Protein AF-A0A8S3GXD3-F1 (afdb_monomer)

Structure (mmCIF, N/CA/C/O backbone):
data_AF-A0A8S3GXD3-F1
#
_entry.id   AF-A0A8S3GXD3-F1
#
loop_
_atom_site.group_PDB
_atom_site.id
_atom_site.type_symbol
_atom_site.label_atom_id
_atom_site.label_alt_id
_atom_site.label_comp_id
_atom_site.label_asym_id
_atom_site.label_entity_id
_atom_site.label_seq_id
_atom_site.pdbx_PDB_ins_code
_atom_site.Cartn_x
_atom_site.Cartn_y
_atom_site.Cartn_z
_atom_site.occupancy
_atom_site.B_iso_or_equiv
_atom_site.auth_seq_id
_atom_site.auth_comp_id
_atom_site.auth_asym_id
_atom_site.auth_atom_id
_atom_site.pdbx_PDB_model_num
ATOM 1 N N . MET A 1 1 ? -21.086 -9.737 16.509 1.00 62.59 1 MET A N 1
ATOM 2 C CA . MET A 1 1 ? -20.105 -10.225 17.504 1.00 62.59 1 MET A CA 1
ATOM 3 C C . MET A 1 1 ? -18.767 -9.551 17.242 1.00 62.59 1 MET A C 1
ATOM 5 O O . MET A 1 1 ? -18.318 -9.589 16.101 1.00 62.59 1 MET A O 1
ATOM 9 N N . ALA A 1 2 ? -18.188 -8.891 18.246 1.00 75.75 2 ALA A N 1
ATOM 10 C CA . ALA A 1 2 ? -16.898 -8.204 18.176 1.00 75.75 2 ALA A CA 1
ATOM 11 C C . ALA A 1 2 ? -15.768 -9.240 18.285 1.00 75.75 2 ALA A C 1
ATOM 13 O O . ALA A 1 2 ? -15.222 -9.497 19.351 1.00 75.75 2 ALA A O 1
ATOM 14 N N . PHE A 1 3 ? -15.489 -9.920 17.173 1.00 80.44 3 PHE A N 1
ATOM 15 C CA . PHE A 1 3 ? -14.615 -11.097 17.137 1.00 80.44 3 PHE A CA 1
ATOM 16 C C . PHE A 1 3 ? -13.190 -10.816 17.642 1.00 80.44 3 PHE A C 1
ATOM 18 O O . PHE A 1 3 ? -12.656 -11.606 18.411 1.00 80.44 3 PHE A O 1
ATOM 25 N N . PHE A 1 4 ? -12.604 -9.679 17.252 1.00 85.56 4 PHE A N 1
ATOM 26 C CA . PHE A 1 4 ? -11.252 -9.278 17.665 1.00 85.56 4 PHE A CA 1
ATOM 27 C C . PHE A 1 4 ? -11.218 -8.449 18.959 1.00 85.56 4 PHE A C 1
ATOM 29 O O . PHE A 1 4 ? -10.142 -8.041 19.395 1.00 85.56 4 PHE A O 1
ATOM 36 N N . GLU A 1 5 ? -12.380 -8.193 19.561 1.00 87.44 5 GLU A N 1
ATOM 37 C CA . GLU A 1 5 ? -12.528 -7.437 20.808 1.00 87.44 5 GLU A CA 1
ATOM 38 C C . GLU A 1 5 ? -13.570 -8.134 21.706 1.00 87.44 5 GLU A C 1
ATOM 40 O O . GLU A 1 5 ? -14.668 -7.609 21.944 1.00 87.44 5 GLU A O 1
ATOM 45 N N . PRO A 1 6 ? -13.279 -9.373 22.151 1.00 81.25 6 PRO A N 1
ATOM 46 C CA . PRO A 1 6 ? -14.244 -10.222 22.841 1.00 81.25 6 PRO A CA 1
ATOM 47 C C . PRO A 1 6 ? -14.805 -9.595 24.124 1.00 81.25 6 PRO A C 1
ATOM 49 O O . PRO A 1 6 ? -15.926 -9.919 24.519 1.00 81.25 6 PRO A O 1
ATOM 52 N N . GLU A 1 7 ? -14.081 -8.657 24.738 1.00 81.44 7 GLU A N 1
ATOM 53 C CA . GLU A 1 7 ? -14.522 -7.871 25.889 1.00 81.44 7 GLU A CA 1
ATOM 54 C C . GLU A 1 7 ? -15.788 -7.035 25.626 1.00 81.44 7 GLU A C 1
ATOM 56 O O . GLU A 1 7 ? -16.515 -6.723 26.568 1.00 81.44 7 GLU A O 1
ATOM 61 N N . PHE A 1 8 ? -16.105 -6.712 24.366 1.00 82.25 8 PHE A N 1
ATOM 62 C CA . PHE A 1 8 ? -17.305 -5.947 24.005 1.00 82.25 8 PHE A CA 1
ATOM 63 C C . PHE A 1 8 ? -18.489 -6.810 23.565 1.00 82.25 8 PHE A C 1
ATOM 65 O O . PHE A 1 8 ? -19.568 -6.275 23.293 1.00 82.25 8 PHE A O 1
ATOM 72 N N . ASN A 1 9 ? -18.342 -8.139 23.518 1.00 76.44 9 ASN A N 1
ATOM 73 C CA . ASN A 1 9 ? -19.416 -9.027 23.068 1.00 76.44 9 ASN A CA 1
ATOM 74 C C . ASN A 1 9 ? -20.687 -8.910 23.920 1.00 76.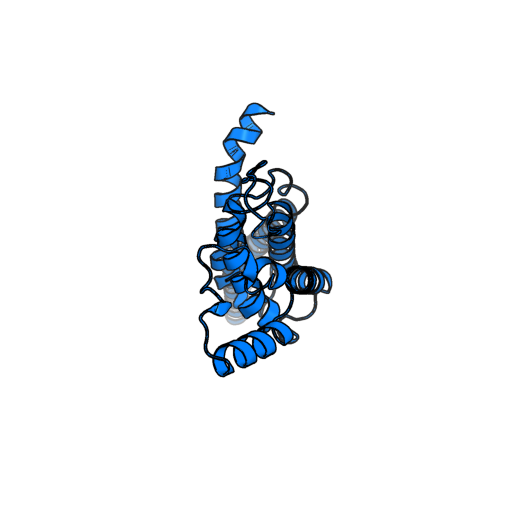44 9 ASN A C 1
ATOM 76 O O . ASN A 1 9 ? -21.779 -8.956 23.361 1.00 76.44 9 ASN A O 1
ATOM 80 N N . GLY A 1 10 ? -20.554 -8.683 25.232 1.00 68.00 10 GLY A N 1
ATOM 81 C CA . GLY A 1 10 ? -21.696 -8.493 26.138 1.00 68.00 10 GLY A CA 1
ATOM 82 C C . GLY A 1 10 ? -22.453 -7.174 25.942 1.00 68.00 10 GLY A C 1
ATOM 83 O O . GLY A 1 10 ? -23.607 -7.064 26.340 1.00 68.00 10 GLY A O 1
ATOM 84 N N . ASN A 1 11 ? -21.834 -6.186 25.292 1.00 71.62 11 ASN A N 1
ATOM 85 C CA . ASN A 1 11 ? -22.436 -4.869 25.067 1.00 71.62 11 ASN A CA 1
ATOM 86 C C . ASN A 1 11 ? -23.148 -4.779 23.709 1.00 71.62 11 ASN A C 1
ATOM 88 O O . ASN A 1 11 ? -23.896 -3.835 23.450 1.00 71.62 11 ASN A O 1
ATOM 92 N N . ASN A 1 12 ? -22.916 -5.744 22.816 1.00 65.94 12 ASN A N 1
ATOM 93 C CA . ASN A 1 12 ? -23.463 -5.719 21.470 1.00 65.94 12 ASN A CA 1
ATOM 94 C C . ASN A 1 12 ? -24.918 -6.211 21.454 1.00 65.94 12 ASN A C 1
ATOM 96 O O . ASN A 1 12 ? -25.170 -7.411 21.445 1.00 65.94 12 ASN A O 1
ATOM 100 N N . LYS A 1 13 ? -25.872 -5.279 21.341 1.00 61.31 13 LYS A N 1
ATOM 101 C CA . LYS A 1 13 ? -27.318 -5.561 21.214 1.00 61.31 13 LYS A CA 1
ATOM 102 C C . LYS A 1 13 ? -27.699 -6.409 19.988 1.00 61.31 13 LYS A C 1
ATOM 104 O O . LYS A 1 13 ? -28.829 -6.876 19.901 1.00 61.31 13 LYS A O 1
ATOM 109 N N . HIS A 1 14 ? -26.808 -6.539 19.005 1.00 57.03 14 HIS A N 1
ATOM 110 C CA . HIS A 1 14 ? -26.985 -7.369 17.805 1.00 57.03 14 HIS A CA 1
ATOM 111 C C . HIS A 1 14 ? -26.105 -8.627 17.836 1.00 57.03 14 HIS A C 1
ATOM 113 O O . HIS A 1 14 ? -26.108 -9.417 16.891 1.00 57.03 14 HIS A O 1
ATOM 119 N N . GLY A 1 15 ? -25.314 -8.812 18.896 1.00 55.66 15 GLY A N 1
ATOM 120 C CA . GLY A 1 15 ? -24.710 -10.098 19.204 1.00 55.66 15 GLY A CA 1
ATOM 121 C C . GLY A 1 15 ? -25.796 -11.052 19.678 1.00 55.66 15 GLY A C 1
ATOM 122 O O . GLY A 1 15 ? -26.711 -10.640 20.387 1.00 55.66 15 GLY A O 1
ATOM 123 N N . SER A 1 16 ? -25.707 -12.318 19.274 1.00 53.97 16 SER A N 1
ATOM 124 C CA . SER A 1 16 ? -26.497 -13.385 19.883 1.00 53.97 16 SER A CA 1
ATOM 125 C C . SER A 1 16 ? -26.348 -13.265 21.397 1.00 53.97 16 SER A C 1
ATOM 127 O O . SER A 1 16 ? -25.215 -13.231 21.881 1.00 53.97 16 SER A O 1
ATOM 129 N N . ASP A 1 17 ? -27.458 -13.152 22.125 1.00 56.66 17 ASP A N 1
ATOM 130 C CA . ASP A 1 17 ? -27.434 -13.121 23.582 1.00 56.66 17 ASP A CA 1
ATOM 131 C C . ASP A 1 17 ? -26.754 -14.407 24.064 1.00 56.66 17 ASP A C 1
ATOM 133 O O . ASP A 1 17 ? -27.304 -15.503 23.953 1.00 56.66 17 ASP A O 1
ATOM 137 N N . VAL A 1 18 ? -25.505 -14.286 24.520 1.00 54.84 18 VAL A N 1
ATOM 138 C CA . VAL A 1 18 ? -24.653 -15.431 24.867 1.00 54.84 18 VAL A CA 1
ATOM 139 C C . VAL A 1 18 ? -25.266 -16.216 26.038 1.00 54.84 18 VAL A C 1
ATOM 141 O O . VAL A 1 18 ? -24.963 -17.394 26.222 1.00 54.84 18 VAL A O 1
ATOM 144 N N . SER A 1 19 ? -26.176 -15.584 26.794 1.00 53.53 19 SER A N 1
ATOM 145 C CA . SER A 1 19 ? -26.959 -16.206 27.865 1.00 53.53 19 SER A CA 1
ATOM 146 C C . SER A 1 19 ? -28.101 -17.107 27.370 1.00 53.53 19 SER A C 1
ATOM 148 O O . SER A 1 19 ? -28.599 -17.925 28.138 1.00 53.53 19 SER A O 1
ATOM 150 N N . GLN A 1 20 ? -28.484 -17.011 26.091 1.00 57.00 20 GLN A N 1
ATOM 151 C CA . GLN A 1 20 ? -29.478 -17.879 25.442 1.00 57.00 20 GLN A CA 1
ATOM 152 C C . GLN A 1 20 ? -28.847 -19.038 24.656 1.00 57.00 20 GLN A C 1
ATOM 154 O O . GLN A 1 20 ? -29.560 -19.852 24.069 1.00 57.00 20 GLN A O 1
ATOM 159 N N . LEU A 1 21 ? -27.514 -19.115 24.613 1.00 63.78 21 LEU A N 1
ATOM 160 C CA . LEU A 1 21 ? -26.796 -20.205 23.960 1.00 63.78 21 LEU A CA 1
ATOM 161 C C . LEU A 1 21 ? -26.798 -21.465 24.835 1.00 63.78 21 LEU A C 1
ATOM 163 O O . LEU A 1 21 ? -26.823 -21.383 26.063 1.00 63.78 21 LEU A O 1
ATOM 167 N N . SER A 1 22 ? -26.746 -22.641 24.200 1.00 72.81 22 SER A N 1
ATOM 168 C CA . SER A 1 22 ? -26.589 -23.899 24.935 1.00 72.81 22 SER A CA 1
ATOM 169 C C . SER A 1 22 ? -25.247 -23.924 25.689 1.00 72.81 22 SER A C 1
ATOM 171 O O . SER A 1 22 ? -24.304 -23.242 25.272 1.00 72.81 22 SER A O 1
ATOM 173 N N . PRO A 1 23 ? -25.116 -24.711 26.771 1.00 70.62 23 PRO A N 1
ATOM 174 C CA . PRO A 1 23 ? -23.855 -24.852 27.503 1.00 70.62 23 PRO A CA 1
ATOM 175 C C . PRO A 1 23 ? -22.673 -25.222 26.595 1.00 70.62 23 PRO A C 1
ATOM 177 O O . PRO A 1 23 ? -21.577 -24.691 26.750 1.00 70.62 23 PRO A O 1
ATOM 180 N N . GLU A 1 24 ? -22.913 -26.063 25.587 1.00 73.12 24 GLU A N 1
ATOM 181 C CA . GLU A 1 24 ? -21.920 -26.471 24.591 1.00 73.12 24 GLU A CA 1
ATOM 182 C C . GLU A 1 24 ? -21.530 -25.311 23.668 1.00 73.12 24 GLU A C 1
ATOM 184 O O . GLU A 1 24 ? -20.354 -25.121 23.368 1.00 73.12 24 GLU A O 1
ATOM 189 N N . ALA A 1 25 ? -22.495 -24.492 23.239 1.00 66.81 25 ALA A N 1
ATOM 190 C CA . ALA A 1 25 ? -22.223 -23.301 22.436 1.00 66.81 25 ALA A CA 1
ATOM 191 C C . ALA A 1 25 ? -21.459 -22.228 23.235 1.00 66.81 25 ALA A C 1
ATOM 193 O O . ALA A 1 25 ? -20.622 -21.520 22.670 1.00 66.81 25 ALA A O 1
ATOM 194 N N . HIS A 1 26 ? -21.692 -22.143 24.547 1.00 66.94 26 HIS A N 1
ATOM 195 C CA . HIS A 1 26 ? -20.951 -21.266 25.453 1.00 66.94 26 HIS A CA 1
ATOM 196 C C . HIS A 1 26 ? -19.489 -21.715 25.610 1.00 66.94 26 HIS A C 1
ATOM 198 O O . HIS A 1 26 ? -18.571 -20.894 25.535 1.00 66.94 26 HIS A O 1
ATOM 204 N N . ASP A 1 27 ? -19.258 -23.021 25.758 1.00 71.12 27 ASP A N 1
ATOM 205 C CA . ASP A 1 27 ? -17.916 -23.601 25.873 1.00 71.12 27 ASP A CA 1
ATOM 206 C C . ASP A 1 27 ? -17.126 -23.455 24.559 1.00 71.12 27 ASP A C 1
ATOM 208 O O . ASP A 1 27 ? -15.970 -23.024 24.547 1.00 71.12 27 ASP A O 1
ATOM 212 N N . VAL A 1 28 ? -17.790 -23.671 23.417 1.00 72.44 28 VAL A N 1
ATOM 213 C CA . VAL A 1 28 ? -17.223 -23.413 22.084 1.00 72.44 28 VAL A CA 1
ATOM 214 C C . VAL A 1 28 ? -16.876 -21.932 21.903 1.00 72.44 28 VAL A C 1
ATOM 216 O O . VAL A 1 28 ? -15.763 -21.626 21.480 1.00 72.44 28 VAL A O 1
ATOM 219 N N . MET A 1 29 ? -17.762 -20.996 22.262 1.00 68.38 29 MET A N 1
ATOM 220 C CA . MET A 1 29 ? -17.465 -19.558 22.177 1.00 68.38 29 MET A CA 1
ATOM 221 C C . MET A 1 29 ? -16.306 -19.135 23.080 1.00 68.38 29 MET A C 1
ATOM 223 O O . MET A 1 29 ? -15.497 -18.291 22.687 1.00 68.38 29 MET A O 1
ATOM 227 N N . THR A 1 30 ? -16.202 -19.723 24.270 1.00 70.12 30 THR A N 1
ATOM 228 C CA . THR A 1 30 ? -15.119 -19.435 25.217 1.00 70.12 30 THR A CA 1
ATOM 229 C C . THR A 1 30 ? -13.781 -19.949 24.684 1.00 70.12 30 THR A C 1
ATOM 231 O O . THR A 1 30 ? -12.789 -19.218 24.695 1.00 70.12 30 THR A O 1
ATOM 234 N N . ASN A 1 31 ? -13.756 -21.163 24.130 1.00 72.31 31 ASN A N 1
ATOM 235 C CA . ASN A 1 31 ? -12.569 -21.740 23.496 1.00 72.31 31 ASN A CA 1
ATOM 236 C C . ASN A 1 31 ? -12.141 -20.959 22.247 1.00 72.31 31 ASN A C 1
ATOM 238 O O . ASN A 1 31 ? -10.961 -20.646 22.077 1.00 72.31 31 ASN A O 1
ATOM 242 N N . ILE A 1 32 ? -13.100 -20.566 21.408 1.00 69.88 32 ILE A N 1
ATOM 243 C CA . ILE A 1 32 ? -12.858 -19.723 20.235 1.00 69.88 32 ILE A CA 1
ATOM 244 C C . ILE A 1 32 ? -12.276 -18.367 20.662 1.00 69.88 32 ILE A C 1
ATOM 246 O O . ILE A 1 32 ? -11.237 -17.962 20.146 1.00 69.88 32 ILE A O 1
ATOM 250 N N . SER A 1 33 ? -12.858 -17.712 21.670 1.00 69.19 33 SER A N 1
ATOM 251 C CA . SER A 1 33 ? -12.382 -16.411 22.169 1.00 69.19 33 SER A CA 1
ATOM 252 C C . SER A 1 33 ? -10.953 -16.457 22.724 1.00 69.19 33 SER A C 1
ATOM 254 O O . SER A 1 33 ? -10.243 -15.461 22.648 1.00 69.19 33 SER A O 1
ATOM 256 N N . ARG A 1 34 ? -10.497 -17.604 23.251 1.00 71.38 34 ARG A N 1
ATOM 257 C CA . ARG A 1 34 ? -9.099 -17.791 23.694 1.00 71.38 34 ARG A CA 1
ATOM 258 C C . ARG A 1 34 ? -8.115 -18.013 22.547 1.00 71.38 34 ARG A C 1
ATOM 260 O O . ARG A 1 34 ? -6.916 -17.855 22.753 1.00 71.38 34 ARG A O 1
ATOM 267 N N . THR A 1 35 ? -8.60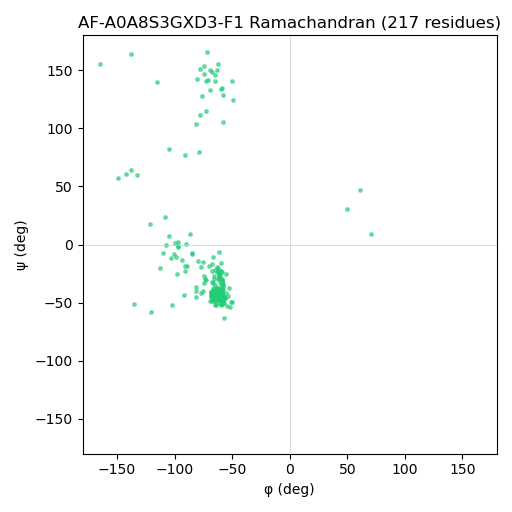7 -18.404 21.376 1.00 77.44 35 THR A N 1
ATOM 268 C CA . THR A 1 35 ? -7.775 -18.760 20.218 1.00 77.44 35 THR A CA 1
ATOM 269 C C . THR A 1 35 ? -7.641 -17.594 19.237 1.00 77.44 35 THR A C 1
ATOM 271 O O . THR A 1 35 ? -6.657 -17.501 18.506 1.00 77.44 35 THR A O 1
ATOM 274 N N . ILE A 1 36 ? -8.617 -16.685 19.229 1.00 81.56 36 ILE A N 1
ATOM 275 C CA . ILE A 1 36 ? -8.635 -15.523 18.344 1.00 81.56 36 ILE A CA 1
ATOM 276 C C . ILE A 1 36 ? -7.659 -14.451 18.846 1.00 81.56 36 ILE A C 1
ATOM 278 O O . ILE A 1 36 ? -7.750 -14.029 20.000 1.00 81.56 36 ILE A O 1
ATOM 282 N N . PRO A 1 37 ? -6.756 -13.955 17.986 1.00 87.25 37 PRO A N 1
ATOM 283 C CA . PRO A 1 37 ? -5.893 -12.834 18.331 1.00 87.25 37 PRO A CA 1
ATOM 284 C C . PRO A 1 37 ? -6.687 -11.542 18.561 1.00 87.25 37 PRO A C 1
ATOM 286 O O . PRO A 1 37 ? -7.667 -11.265 17.873 1.00 87.25 37 PRO A O 1
ATOM 289 N N . GLN A 1 38 ? -6.225 -10.712 19.494 1.00 91.00 38 GLN A N 1
ATOM 290 C CA . GLN A 1 38 ? -6.816 -9.393 19.732 1.00 91.00 38 GLN A CA 1
ATOM 291 C C . GLN A 1 38 ? -6.547 -8.432 18.568 1.00 91.00 38 GLN A C 1
ATOM 293 O O . GLN A 1 38 ? -5.490 -8.499 17.936 1.00 91.00 38 GLN A O 1
ATOM 298 N N . LEU A 1 39 ? -7.465 -7.483 18.350 1.00 93.69 39 LEU A N 1
ATOM 299 C CA . LEU A 1 39 ? -7.365 -6.461 17.302 1.00 93.69 39 LEU A CA 1
ATOM 300 C C . LEU A 1 39 ? -6.007 -5.749 17.315 1.00 93.69 39 LEU A C 1
ATOM 302 O O . LEU A 1 39 ? -5.345 -5.666 16.284 1.00 93.69 39 LEU A O 1
ATOM 306 N N . THR A 1 40 ? -5.575 -5.278 18.488 1.00 92.94 40 THR A N 1
ATOM 307 C CA . THR A 1 40 ? -4.306 -4.557 18.651 1.00 92.94 40 THR A CA 1
ATOM 308 C C . THR A 1 40 ? -3.117 -5.403 18.215 1.00 92.94 40 THR A C 1
ATOM 310 O O . THR A 1 40 ? -2.240 -4.903 17.523 1.00 92.94 40 THR A O 1
ATOM 313 N N . LYS A 1 41 ? -3.108 -6.694 18.569 1.00 94.12 41 LYS A N 1
ATOM 314 C CA . LYS A 1 41 ? -2.031 -7.606 18.180 1.00 94.12 41 LYS A CA 1
ATOM 315 C C . LYS A 1 41 ? -1.965 -7.762 16.661 1.00 94.12 41 LYS A C 1
ATOM 317 O O . LYS A 1 41 ? -0.893 -7.641 16.096 1.00 94.12 41 LYS A O 1
ATOM 322 N N . LEU A 1 42 ? -3.104 -7.966 16.002 1.00 95.88 42 LEU A N 1
ATOM 323 C CA . LEU A 1 42 ? -3.143 -8.140 14.546 1.00 95.88 42 LEU A CA 1
ATOM 324 C C . LEU A 1 42 ? -2.710 -6.882 13.785 1.00 95.88 42 LEU A C 1
ATOM 326 O O . LEU A 1 42 ? -2.097 -6.992 12.728 1.00 95.88 42 LEU A O 1
ATOM 330 N N . ILE A 1 43 ? -3.023 -5.692 14.305 1.00 96.94 43 ILE A N 1
ATOM 331 C CA . ILE A 1 43 ? -2.536 -4.430 13.732 1.00 96.94 43 ILE A CA 1
ATOM 332 C C . ILE A 1 43 ? -1.014 -4.333 13.888 1.00 96.94 43 ILE A C 1
ATOM 334 O O . ILE A 1 43 ? -0.338 -4.035 12.907 1.00 96.94 43 ILE A O 1
ATOM 338 N N . VAL A 1 44 ? -0.482 -4.649 15.073 1.00 96.00 44 VAL A N 1
ATOM 339 C CA . VAL A 1 44 ? 0.968 -4.682 15.321 1.00 96.00 44 VAL A CA 1
ATOM 340 C C . VAL A 1 44 ? 1.662 -5.698 14.411 1.00 96.00 44 VAL A C 1
ATOM 342 O O . VAL A 1 44 ? 2.664 -5.356 13.799 1.00 96.00 44 VAL A O 1
ATOM 345 N N . ASP A 1 45 ? 1.098 -6.894 14.224 1.00 94.69 45 ASP A N 1
ATOM 346 C CA . ASP A 1 45 ? 1.659 -7.911 13.324 1.00 94.69 45 ASP A CA 1
ATOM 347 C C . ASP A 1 45 ? 1.773 -7.378 11.872 1.00 94.69 45 ASP A C 1
ATOM 349 O O . ASP A 1 45 ? 2.758 -7.644 11.181 1.00 94.69 45 ASP A O 1
ATOM 353 N N . ILE A 1 46 ? 0.796 -6.586 11.399 1.00 96.38 46 ILE A N 1
ATOM 354 C CA . ILE A 1 46 ? 0.854 -5.922 10.081 1.00 96.38 46 ILE A CA 1
ATOM 355 C C . ILE A 1 46 ? 1.939 -4.832 10.057 1.00 96.38 46 ILE A C 1
ATOM 357 O O . ILE A 1 46 ? 2.674 -4.721 9.074 1.00 96.38 46 ILE A O 1
ATOM 361 N N . GLU A 1 47 ? 2.027 -4.007 11.103 1.00 96.31 47 GLU A N 1
ATOM 362 C CA . GLU A 1 47 ? 3.025 -2.935 11.223 1.00 96.31 47 GLU A CA 1
ATOM 363 C C . GLU A 1 47 ? 4.455 -3.484 11.254 1.00 96.31 47 GLU A C 1
ATOM 365 O O . GLU A 1 47 ? 5.311 -3.018 10.499 1.00 96.31 47 GLU A O 1
ATOM 370 N N . GLU A 1 48 ? 4.706 -4.502 12.076 1.00 94.94 48 GLU A N 1
ATOM 371 C CA . GLU A 1 48 ? 6.003 -5.166 12.191 1.00 94.94 48 GLU A CA 1
ATOM 372 C C . GLU A 1 48 ? 6.396 -5.834 10.875 1.00 94.94 48 GLU A C 1
ATOM 374 O O . GLU A 1 48 ? 7.533 -5.684 10.430 1.00 94.94 48 GLU A O 1
ATOM 379 N N . HIS A 1 49 ? 5.457 -6.498 10.195 1.00 93.75 49 HIS A N 1
ATOM 380 C CA . HIS A 1 49 ? 5.722 -7.087 8.884 1.00 93.75 49 HIS A CA 1
ATOM 381 C C . HIS A 1 49 ? 6.079 -6.021 7.832 1.00 93.75 49 HIS A C 1
ATOM 383 O O . HIS A 1 49 ? 6.999 -6.212 7.035 1.00 93.75 49 HIS A O 1
ATOM 389 N N . ALA A 1 50 ? 5.406 -4.865 7.857 1.00 94.19 50 ALA A N 1
ATOM 390 C CA . ALA A 1 50 ? 5.721 -3.740 6.978 1.00 94.19 50 ALA A CA 1
ATOM 391 C C . ALA A 1 50 ? 7.096 -3.113 7.269 1.00 94.19 50 ALA A C 1
ATOM 393 O O . ALA A 1 50 ? 7.757 -2.625 6.346 1.00 94.19 50 ALA A O 1
ATOM 394 N N . GLU A 1 51 ? 7.529 -3.116 8.531 1.00 93.69 51 GLU A N 1
ATOM 395 C CA . GLU A 1 51 ? 8.810 -2.551 8.962 1.00 93.69 51 GLU A CA 1
ATOM 396 C C . GLU A 1 51 ? 9.987 -3.500 8.727 1.00 93.69 51 GLU A C 1
ATOM 398 O O . GLU A 1 51 ? 11.046 -3.071 8.271 1.00 93.69 51 GLU A O 1
ATOM 403 N N . ALA A 1 52 ? 9.800 -4.795 8.983 1.00 87.00 52 ALA A N 1
ATOM 404 C CA . ALA A 1 52 ? 10.871 -5.785 8.969 1.00 87.00 52 ALA A CA 1
ATOM 405 C C . ALA A 1 52 ? 11.465 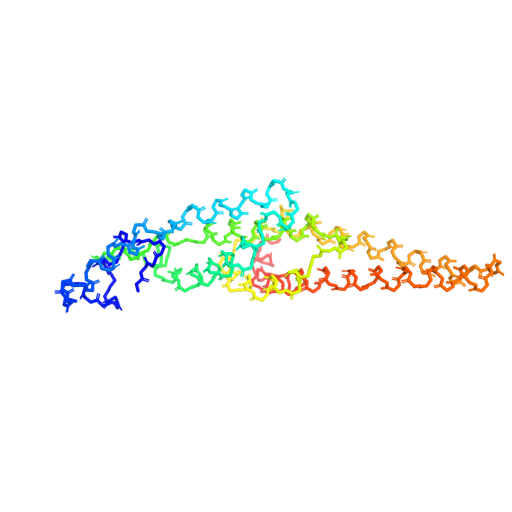-6.031 7.571 1.00 87.00 52 ALA A C 1
ATOM 407 O O . ALA A 1 52 ? 12.557 -6.588 7.469 1.00 87.00 52 ALA A O 1
ATOM 408 N N . ARG A 1 53 ? 10.766 -5.620 6.498 1.00 83.31 53 ARG A N 1
ATOM 409 C CA . ARG A 1 53 ? 11.152 -5.862 5.090 1.00 83.31 53 ARG A CA 1
ATOM 410 C C . ARG A 1 53 ? 11.508 -7.327 4.820 1.00 83.31 53 ARG A C 1
ATOM 412 O O . ARG A 1 53 ? 12.361 -7.619 3.983 1.00 83.31 53 ARG A O 1
ATOM 419 N N . VAL A 1 54 ? 10.869 -8.233 5.557 1.00 79.88 54 VAL A N 1
ATOM 420 C CA . VAL A 1 54 ? 11.038 -9.670 5.365 1.00 79.88 54 VAL A CA 1
ATOM 421 C C . VAL A 1 54 ? 10.445 -10.075 4.016 1.00 79.88 54 VAL A C 1
ATOM 423 O O . VAL A 1 54 ? 9.478 -9.444 3.568 1.00 79.88 54 VAL A O 1
ATOM 426 N N . PRO A 1 55 ? 11.010 -11.097 3.353 1.00 82.06 55 PRO A N 1
ATOM 427 C CA . PRO A 1 55 ? 10.399 -11.690 2.175 1.00 82.06 55 PRO A CA 1
ATOM 428 C C . PRO A 1 55 ? 8.932 -12.041 2.437 1.00 82.06 55 PRO A C 1
ATOM 430 O O . PRO A 1 55 ? 8.564 -12.506 3.518 1.00 82.06 55 PRO A O 1
ATOM 433 N N . TYR A 1 56 ? 8.082 -11.818 1.438 1.00 85.38 56 TYR A N 1
ATOM 434 C CA . TYR A 1 56 ? 6.661 -12.147 1.536 1.00 85.38 56 TYR A CA 1
ATOM 435 C C . TYR A 1 56 ? 6.446 -13.638 1.843 1.00 85.38 56 TYR A C 1
ATOM 437 O O . TYR A 1 56 ? 5.508 -13.986 2.562 1.00 85.38 56 TYR A O 1
ATOM 445 N N . GLU A 1 57 ? 7.323 -14.511 1.336 1.00 87.25 57 GLU A N 1
ATOM 446 C CA . GLU A 1 57 ? 7.246 -15.960 1.526 1.00 87.25 57 GLU A CA 1
ATOM 447 C C . GLU A 1 57 ? 7.337 -16.390 2.996 1.00 87.25 57 GLU A C 1
ATOM 449 O O . GLU A 1 57 ? 6.802 -17.442 3.348 1.00 87.25 57 GLU A O 1
ATOM 454 N N . ASP A 1 58 ? 7.945 -15.571 3.858 1.00 88.19 58 ASP A N 1
ATOM 455 C CA . ASP A 1 58 ? 8.110 -15.889 5.277 1.00 88.19 58 ASP A CA 1
ATOM 456 C C . ASP A 1 58 ? 6.791 -15.768 6.053 1.00 88.19 58 ASP A C 1
ATOM 458 O O . ASP A 1 58 ? 6.571 -16.478 7.037 1.00 88.19 58 ASP A O 1
ATOM 462 N N . ALA A 1 59 ? 5.890 -14.878 5.621 1.00 91.44 59 ALA A N 1
ATOM 463 C CA . ALA A 1 59 ? 4.618 -14.642 6.302 1.00 91.44 59 ALA A CA 1
ATOM 464 C C . ALA A 1 59 ? 3.479 -14.211 5.350 1.00 91.44 59 ALA A C 1
ATOM 466 O O . ALA A 1 59 ? 2.832 -13.183 5.578 1.00 91.44 59 ALA A O 1
ATOM 467 N N . PRO A 1 60 ? 3.141 -15.015 4.321 1.00 93.00 60 PRO A N 1
ATOM 468 C CA . PRO A 1 60 ? 2.137 -14.643 3.320 1.00 93.00 60 PRO A CA 1
ATOM 469 C C . PRO A 1 60 ? 0.744 -14.438 3.933 1.00 93.00 60 PRO A C 1
ATOM 471 O O . PRO A 1 60 ? -0.041 -13.601 3.483 1.00 93.00 60 PRO A O 1
ATOM 474 N N . TYR A 1 61 ? 0.454 -15.149 5.028 1.00 93.88 61 TYR A N 1
ATOM 475 C CA . TYR A 1 61 ? -0.804 -15.044 5.765 1.00 93.88 61 TYR A CA 1
ATOM 476 C C . TYR A 1 61 ? -1.054 -13.641 6.347 1.00 93.88 61 TYR A C 1
ATOM 478 O O . TYR A 1 61 ? -2.214 -13.271 6.538 1.00 93.88 61 TYR A O 1
ATOM 486 N N . VAL A 1 62 ? -0.012 -12.838 6.603 1.00 94.62 62 VAL A N 1
ATOM 487 C CA . VAL A 1 62 ? -0.176 -11.465 7.111 1.00 94.62 62 VAL A CA 1
ATOM 488 C C . VAL A 1 62 ? -0.862 -10.595 6.059 1.00 94.62 62 VAL A C 1
ATOM 490 O O . VAL A 1 62 ? -1.843 -9.913 6.355 1.00 94.62 62 VAL A O 1
ATOM 493 N N . VAL A 1 63 ? -0.405 -10.670 4.809 1.00 94.50 63 VAL A N 1
ATOM 494 C CA . VAL A 1 63 ? -0.941 -9.866 3.701 1.00 94.50 63 VAL A CA 1
ATOM 495 C C . VAL A 1 63 ? -2.216 -10.474 3.118 1.00 94.50 63 VAL A C 1
ATOM 497 O O . VAL A 1 63 ? -3.126 -9.742 2.735 1.00 94.50 63 VAL A O 1
ATOM 500 N N . GLU A 1 64 ? -2.312 -11.802 3.036 1.00 93.94 64 GLU A N 1
ATOM 501 C CA . GLU A 1 64 ? -3.429 -12.463 2.350 1.00 93.94 64 GLU A CA 1
ATOM 502 C C . GLU A 1 64 ? -4.622 -12.797 3.243 1.00 93.94 64 GLU A C 1
ATOM 504 O O . GLU A 1 64 ? -5.729 -12.948 2.723 1.00 93.94 64 GLU A O 1
ATOM 509 N N . VAL A 1 65 ? -4.422 -12.908 4.559 1.00 94.62 65 VAL A N 1
ATOM 510 C CA . VAL A 1 65 ? -5.477 -13.299 5.507 1.0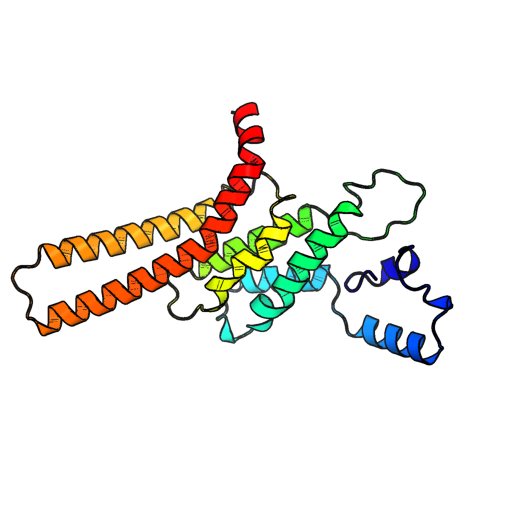0 94.62 65 VAL A CA 1
ATOM 511 C C . VAL A 1 65 ? -5.702 -12.208 6.546 1.00 94.62 65 VAL A C 1
ATOM 513 O O . VAL A 1 65 ? -6.805 -11.670 6.632 1.00 94.62 65 VAL A O 1
ATOM 516 N N . ILE A 1 66 ? -4.668 -11.835 7.305 1.00 95.31 66 ILE A N 1
ATOM 517 C CA . ILE A 1 66 ? -4.813 -10.889 8.420 1.00 95.31 66 ILE A CA 1
ATOM 518 C C . ILE A 1 66 ? -5.224 -9.508 7.905 1.00 95.31 66 ILE A C 1
ATOM 520 O O . ILE A 1 66 ? -6.237 -8.967 8.350 1.00 95.31 66 ILE A O 1
ATOM 524 N N . LEU A 1 67 ? -4.498 -8.954 6.934 1.00 97.00 67 LEU A N 1
ATOM 525 C CA . LEU A 1 67 ? -4.767 -7.620 6.405 1.00 97.00 67 LEU A CA 1
ATOM 526 C C . LEU A 1 67 ? -6.203 -7.465 5.850 1.00 97.00 67 LEU A C 1
ATOM 528 O O . LEU A 1 67 ? -6.891 -6.534 6.276 1.00 97.00 67 LEU A O 1
ATOM 532 N N . PRO A 1 68 ? -6.728 -8.351 4.977 1.00 96.50 68 PRO A N 1
ATOM 533 C CA . PRO A 1 68 ? -8.111 -8.252 4.508 1.00 96.50 68 PRO A CA 1
ATOM 534 C C . PRO A 1 68 ? -9.144 -8.352 5.634 1.00 96.50 68 PRO A C 1
ATOM 536 O O . PRO A 1 68 ? -10.142 -7.619 5.622 1.00 96.50 68 PRO A O 1
ATOM 539 N N . CYS A 1 69 ? -8.902 -9.222 6.623 1.00 95.62 69 CYS A N 1
ATOM 540 C CA . CYS A 1 69 ? -9.753 -9.349 7.803 1.00 95.62 69 CYS A CA 1
ATOM 541 C C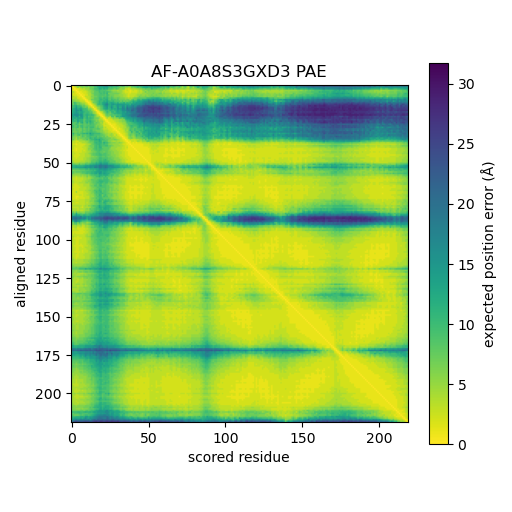 . CYS A 1 69 ? -9.775 -8.053 8.621 1.00 95.62 69 CYS A C 1
ATOM 543 O O . CYS A 1 69 ? -10.855 -7.582 8.981 1.00 95.62 69 CYS A O 1
ATOM 545 N N . ILE A 1 70 ? -8.612 -7.445 8.865 1.00 96.88 70 ILE A N 1
ATOM 546 C CA . ILE A 1 70 ? -8.496 -6.194 9.617 1.00 96.88 70 ILE A CA 1
ATOM 547 C C . ILE A 1 70 ? -9.127 -5.026 8.862 1.00 96.88 70 ILE A C 1
ATOM 549 O O . ILE A 1 70 ? -9.925 -4.302 9.454 1.00 96.88 70 ILE A O 1
ATOM 553 N N . CYS A 1 71 ? -8.874 -4.872 7.561 1.00 96.81 71 CYS A N 1
ATOM 554 C CA . CYS A 1 71 ? -9.519 -3.832 6.755 1.00 96.81 71 CYS A CA 1
ATOM 555 C C . CYS A 1 71 ? -11.053 -3.932 6.823 1.00 96.81 71 CYS A C 1
ATOM 557 O O . CYS A 1 71 ? -11.738 -2.940 7.085 1.00 96.81 71 CYS A O 1
ATOM 559 N N . SER A 1 72 ? -11.593 -5.147 6.678 1.00 95.38 72 SER A N 1
ATOM 560 C CA . SER A 1 72 ? -13.038 -5.395 6.752 1.00 95.38 72 SER A CA 1
ATOM 561 C C . SER A 1 72 ? -13.604 -5.112 8.146 1.00 95.38 72 SER A C 1
ATOM 563 O O . SER A 1 72 ? -14.654 -4.478 8.273 1.00 95.38 72 SER A O 1
ATOM 565 N N . TYR A 1 73 ? -12.904 -5.545 9.199 1.00 95.06 73 TYR A N 1
ATOM 566 C CA . TYR A 1 73 ? -13.321 -5.315 10.580 1.00 95.06 73 TYR A CA 1
ATOM 567 C C . TYR A 1 73 ? -13.323 -3.820 10.912 1.00 95.06 73 TYR A C 1
ATOM 569 O O . TYR A 1 73 ? -14.347 -3.282 11.326 1.00 95.06 73 TYR A O 1
ATOM 577 N N . LEU A 1 74 ? -12.223 -3.109 10.656 1.00 95.44 74 LEU A N 1
ATOM 578 C CA . LEU A 1 74 ? -12.137 -1.676 10.934 1.00 95.44 74 LEU A CA 1
ATOM 579 C C . LEU A 1 74 ? -13.243 -0.900 10.206 1.00 95.44 74 LEU A C 1
ATOM 581 O O . LEU A 1 74 ? -13.925 -0.083 10.825 1.00 95.44 74 LEU A O 1
ATOM 585 N N . SER A 1 75 ? -13.459 -1.180 8.916 1.00 93.38 75 SER A N 1
ATOM 586 C CA . SER A 1 75 ? -14.485 -0.506 8.108 1.00 93.38 75 SER A CA 1
ATOM 587 C C . SER A 1 75 ? -15.902 -0.718 8.660 1.00 93.38 75 SER A C 1
ATOM 589 O O . SER A 1 75 ? -16.679 0.231 8.759 1.00 93.38 75 SER A O 1
ATOM 591 N N . CYS A 1 76 ? -16.220 -1.941 9.097 1.00 91.31 76 CYS A N 1
ATOM 592 C CA . CYS A 1 76 ? -17.529 -2.290 9.652 1.00 91.31 76 CYS A CA 1
ATOM 593 C C . CYS A 1 76 ? -17.792 -1.615 11.010 1.00 91.31 76 CYS A C 1
ATOM 595 O O . CYS A 1 76 ? -18.862 -1.049 11.244 1.00 91.31 76 CYS A O 1
ATOM 597 N N . TRP A 1 77 ? -16.801 -1.638 11.904 1.00 91.19 77 TRP A N 1
ATOM 598 C CA . TRP A 1 77 ? -16.991 -1.271 13.309 1.00 91.19 77 TRP A CA 1
ATOM 599 C C . TRP A 1 77 ? -16.780 0.213 13.611 1.00 91.19 77 TRP A C 1
ATOM 601 O O . TRP A 1 77 ? -17.298 0.708 14.610 1.00 91.19 77 TRP A O 1
ATOM 611 N N . TRP A 1 78 ? -16.098 0.964 12.743 1.00 91.00 78 TRP A N 1
ATOM 612 C CA . TRP A 1 78 ? -15.783 2.375 13.003 1.00 91.00 78 TRP A CA 1
ATOM 613 C C . TRP A 1 78 ? -17.005 3.264 13.240 1.00 91.00 78 TRP A C 1
ATOM 615 O O . TRP A 1 78 ? -16.962 4.160 14.082 1.00 91.00 78 TRP A O 1
ATOM 625 N N . SER A 1 79 ? -18.120 3.000 12.553 1.00 87.88 79 SER A N 1
ATOM 626 C CA . SER A 1 79 ? -19.354 3.777 12.738 1.00 87.88 79 SER A CA 1
ATOM 627 C C . SER A 1 79 ? -19.935 3.677 14.157 1.00 87.88 79 SER A C 1
ATOM 629 O O . SER A 1 79 ? -20.640 4.590 14.588 1.00 87.88 79 SER A O 1
ATOM 631 N N . LEU A 1 80 ? -19.596 2.607 14.883 1.00 87.38 80 LEU A N 1
ATOM 632 C CA . LEU A 1 80 ? -19.971 2.339 16.273 1.00 87.38 80 LEU A CA 1
ATOM 633 C C . LEU A 1 80 ? -18.845 2.682 17.265 1.00 87.38 80 LEU A C 1
ATOM 635 O O . LEU A 1 80 ? -18.985 2.469 18.469 1.00 87.38 80 LEU A O 1
ATOM 639 N N . GLY A 1 81 ? -17.721 3.196 16.761 1.00 86.81 81 GLY A N 1
ATOM 640 C CA . GLY A 1 81 ? -16.564 3.580 17.553 1.00 86.81 81 GLY A CA 1
ATOM 641 C C . GLY A 1 81 ? -16.787 4.846 18.388 1.00 86.81 81 GLY A C 1
ATOM 642 O O . GLY A 1 81 ? -17.713 5.628 18.138 1.00 86.81 81 GLY A O 1
ATOM 643 N N . PRO A 1 82 ? -15.897 5.102 19.362 1.00 86.12 82 PRO A N 1
ATOM 644 C CA . PRO A 1 82 ? -15.995 6.231 20.293 1.00 86.12 82 PRO A CA 1
ATOM 645 C C . PRO A 1 82 ? -15.971 7.610 19.609 1.00 86.12 82 PRO A C 1
ATOM 647 O O . PRO A 1 82 ? -16.442 8.591 20.177 1.00 86.12 82 PRO A O 1
ATOM 650 N N . GLU A 1 83 ? -15.422 7.714 18.395 1.00 85.50 83 GLU A N 1
ATOM 651 C CA . GLU A 1 83 ? -15.335 8.975 17.643 1.00 85.50 83 GLU A CA 1
ATOM 652 C C . GLU A 1 83 ? -16.689 9.410 17.059 1.00 85.50 83 GLU A C 1
ATOM 654 O O . GLU A 1 83 ? -16.976 10.608 16.959 1.00 85.50 83 GLU A O 1
ATOM 659 N N . LYS A 1 84 ? -17.524 8.433 16.686 1.00 76.50 84 LYS A N 1
ATOM 660 C CA . LYS A 1 84 ? -18.860 8.623 16.106 1.00 76.50 84 LYS A CA 1
ATOM 661 C C . LYS A 1 84 ? -19.940 8.637 17.181 1.00 76.50 84 LYS A C 1
ATOM 663 O O . LYS A 1 84 ? -20.822 9.495 17.149 1.00 76.50 84 LYS A O 1
ATOM 668 N N . VAL A 1 85 ? -19.854 7.720 18.141 1.00 74.50 85 VAL A N 1
ATOM 669 C CA . VAL A 1 85 ? -20.814 7.587 19.239 1.00 74.50 85 VAL A CA 1
ATOM 670 C C . VAL A 1 85 ? -20.331 8.432 20.417 1.00 74.50 85 VAL A C 1
ATOM 672 O O . VAL A 1 85 ? -19.749 7.945 21.385 1.00 74.50 85 VAL A O 1
ATOM 675 N N . LYS A 1 86 ? -20.531 9.749 20.316 1.00 59.75 86 LYS A N 1
ATOM 676 C CA . LYS A 1 86 ? -20.220 10.679 21.406 1.00 59.75 86 LYS A CA 1
ATOM 677 C C . LYS A 1 86 ? -21.324 10.598 22.462 1.00 59.75 86 LYS A C 1
ATOM 679 O O . LYS A 1 86 ? -22.429 11.066 22.222 1.00 59.75 86 LYS A O 1
ATOM 684 N N . GLN A 1 87 ? -21.000 10.061 23.637 1.00 57.06 87 GLN A N 1
ATOM 685 C CA . GLN A 1 87 ? -21.792 10.226 24.868 1.00 57.06 87 GLN A CA 1
ATOM 686 C C . GLN A 1 87 ? -23.234 9.692 24.820 1.00 57.06 87 GLN A C 1
ATOM 688 O O . GLN A 1 87 ? -24.168 10.341 25.288 1.00 57.06 87 GLN A O 1
ATOM 693 N N . THR A 1 88 ? -23.436 8.478 24.319 1.00 57.47 88 THR A N 1
ATOM 694 C CA . THR A 1 88 ? -24.650 7.732 24.670 1.00 57.47 88 THR A CA 1
ATOM 695 C C . THR A 1 88 ? -24.461 7.090 26.044 1.00 57.47 88 THR A C 1
ATOM 697 O O . THR A 1 88 ? -23.381 6.591 26.346 1.00 57.47 88 THR A O 1
ATOM 700 N N . THR A 1 89 ? -25.510 7.037 26.868 1.00 62.78 89 THR A N 1
ATOM 701 C CA . THR A 1 89 ? -25.565 6.191 28.082 1.00 62.78 89 THR A CA 1
ATOM 702 C C . THR A 1 89 ? -25.439 4.694 27.771 1.00 62.78 89 THR A C 1
ATOM 704 O O . THR A 1 89 ? -25.367 3.872 28.682 1.00 62.78 89 THR A O 1
ATOM 707 N N . GLU A 1 90 ? -25.431 4.333 26.487 1.00 68.50 90 GLU A N 1
ATOM 708 C CA . GLU A 1 90 ? -25.254 2.971 26.012 1.00 68.50 90 GLU A CA 1
ATOM 709 C C . GLU A 1 90 ? -23.806 2.486 26.178 1.00 68.50 90 GLU A C 1
ATOM 711 O O . GLU A 1 90 ? -22.862 3.246 25.941 1.00 68.50 90 GLU A O 1
ATOM 716 N N . PRO A 1 91 ? -23.617 1.217 26.574 1.00 75.38 91 PRO A N 1
ATOM 717 C CA . PRO A 1 91 ? -22.295 0.658 26.792 1.00 75.38 91 PRO A CA 1
ATOM 718 C C . PRO A 1 91 ? -21.504 0.593 25.482 1.00 75.38 91 PRO A C 1
ATOM 720 O O . PRO A 1 91 ? -22.033 0.265 24.421 1.00 75.38 91 PRO A O 1
ATOM 723 N N . ARG A 1 92 ? -20.204 0.892 25.566 1.00 80.69 92 ARG A N 1
ATOM 724 C CA . ARG A 1 92 ? -19.278 0.864 24.427 1.00 80.69 92 ARG A CA 1
ATOM 725 C C . ARG A 1 92 ? -19.218 -0.535 23.809 1.00 80.69 92 ARG A C 1
ATOM 727 O O . ARG A 1 92 ? -19.048 -1.513 24.533 1.00 80.69 92 ARG A O 1
ATOM 734 N N . VAL A 1 93 ? -19.301 -0.614 22.481 1.00 85.19 93 VAL A N 1
ATOM 735 C CA . VAL A 1 93 ? -19.334 -1.889 21.738 1.00 85.19 93 VAL A CA 1
ATOM 736 C C . VAL A 1 93 ? -18.069 -2.178 20.919 1.00 85.19 93 VAL A C 1
ATOM 738 O O . VAL A 1 93 ? -17.961 -3.262 20.356 1.00 85.19 93 VAL A O 1
ATOM 741 N N . THR A 1 94 ? -17.135 -1.224 20.828 1.00 90.00 94 THR A N 1
ATOM 742 C CA . THR A 1 94 ? -15.838 -1.374 20.141 1.00 90.00 94 THR A CA 1
ATOM 743 C C . THR A 1 94 ? -14.855 -0.255 20.523 1.00 90.00 94 THR A C 1
ATOM 745 O O . THR A 1 94 ? -15.252 0.856 20.906 1.00 90.00 94 THR A O 1
ATOM 748 N N . ASN A 1 95 ? -13.557 -0.530 20.401 1.00 90.94 95 ASN A N 1
ATOM 749 C CA . ASN A 1 95 ? -12.457 0.424 20.485 1.00 90.94 95 ASN A CA 1
ATOM 750 C C . ASN A 1 95 ? -11.951 0.913 19.121 1.00 90.94 95 ASN A C 1
ATOM 752 O O . ASN A 1 95 ? -11.018 1.714 19.100 1.00 90.94 95 ASN A O 1
ATOM 756 N N . VAL A 1 96 ? -12.539 0.494 17.998 1.00 93.56 96 VAL A N 1
ATOM 757 C CA . VAL A 1 96 ? -12.104 0.912 16.656 1.00 93.56 96 VAL A CA 1
ATOM 758 C C . VAL A 1 96 ? -12.166 2.436 16.491 1.00 93.56 96 VAL A C 1
ATOM 760 O O . VAL A 1 96 ? -13.151 3.081 16.839 1.00 93.56 96 VAL A O 1
ATOM 763 N N . THR A 1 97 ? -11.109 3.016 15.924 1.00 93.88 97 THR A N 1
ATOM 764 C CA . THR A 1 97 ? -10.922 4.467 15.736 1.00 93.88 97 THR A CA 1
ATOM 765 C C . THR A 1 97 ? -10.337 4.744 14.358 1.00 93.88 97 THR A C 1
ATOM 767 O O . THR A 1 97 ? -9.775 3.844 13.725 1.00 93.88 97 THR A O 1
ATOM 770 N N . ALA A 1 98 ? -10.404 5.997 13.906 1.00 93.38 98 ALA A N 1
ATOM 771 C CA . ALA A 1 98 ? -9.692 6.439 12.714 1.00 93.38 98 ALA A CA 1
ATOM 772 C C . ALA A 1 98 ? -8.177 6.220 12.855 1.00 93.38 98 ALA A C 1
ATOM 774 O O . ALA A 1 98 ? -7.508 5.914 11.871 1.00 93.38 98 ALA A O 1
ATOM 775 N N . SER A 1 99 ? -7.616 6.310 14.068 1.00 94.81 99 SER A N 1
ATOM 776 C CA . SER A 1 99 ? -6.185 6.049 14.288 1.00 94.81 99 SER A CA 1
ATOM 777 C C . SER A 1 99 ? -5.772 4.634 13.870 1.00 94.81 99 SER A C 1
ATOM 779 O O . SER A 1 99 ? -4.731 4.483 13.238 1.00 94.81 99 SER A O 1
ATOM 781 N N . HIS A 1 100 ? -6.592 3.617 14.154 1.00 96.06 100 HIS A N 1
ATOM 782 C CA . HIS A 1 100 ? -6.321 2.244 13.715 1.00 96.06 100 HIS A CA 1
ATOM 783 C C . HIS A 1 100 ? -6.318 2.127 12.182 1.00 96.06 100 HIS A C 1
ATOM 785 O O . HIS A 1 100 ? -5.437 1.496 11.610 1.00 96.06 100 HIS A O 1
ATOM 791 N N . MET A 1 101 ? -7.264 2.781 11.498 1.00 95.75 101 MET A N 1
ATOM 792 C CA . MET A 1 101 ? -7.302 2.793 10.029 1.00 95.75 101 MET A CA 1
ATOM 793 C C . MET A 1 101 ? -6.084 3.484 9.421 1.00 95.75 101 MET A C 1
ATOM 795 O O . MET A 1 101 ? -5.542 3.008 8.429 1.00 95.75 101 MET A O 1
ATOM 799 N N . ASN A 1 102 ? -5.647 4.594 10.017 1.00 96.06 102 ASN A N 1
ATOM 800 C CA . ASN A 1 102 ? -4.468 5.327 9.563 1.00 96.06 102 ASN A CA 1
ATOM 801 C C . ASN A 1 102 ? -3.185 4.508 9.715 1.00 96.06 102 ASN A C 1
ATOM 803 O O . ASN A 1 102 ? -2.373 4.498 8.795 1.00 96.06 102 ASN A O 1
ATOM 807 N N . SER A 1 103 ? -3.030 3.805 10.839 1.00 96.69 103 SER A N 1
ATOM 808 C CA . SER A 1 103 ? -1.900 2.902 11.077 1.00 96.69 103 SER A CA 1
ATOM 809 C C . SER A 1 103 ? -1.860 1.786 10.023 1.00 96.69 103 SER A C 1
ATOM 811 O O . SER A 1 103 ? -0.870 1.654 9.304 1.00 96.69 103 SER A O 1
ATOM 813 N N . VAL A 1 104 ? -2.976 1.076 9.815 1.00 97.62 104 VAL A N 1
ATOM 814 C CA . VAL A 1 104 ? -3.050 -0.009 8.822 1.00 97.62 104 VAL A CA 1
ATOM 815 C C . VAL A 1 104 ? -2.823 0.509 7.399 1.00 97.62 104 VAL A C 1
ATOM 817 O O . VAL A 1 104 ? -2.060 -0.095 6.648 1.00 97.62 104 VAL A O 1
ATOM 820 N N . LEU A 1 105 ? -3.425 1.641 7.018 1.00 97.75 105 LEU A N 1
ATOM 821 C CA . LEU A 1 105 ? -3.213 2.245 5.698 1.00 97.75 105 LEU A CA 1
ATOM 822 C C . LEU A 1 105 ? -1.748 2.660 5.488 1.00 97.75 105 LEU A C 1
ATOM 824 O O . LEU A 1 105 ? -1.195 2.415 4.417 1.00 97.75 105 LEU A O 1
ATOM 828 N N . GLY A 1 106 ? -1.108 3.245 6.504 1.00 97.38 106 GLY A N 1
ATOM 829 C CA . GLY A 1 106 ? 0.314 3.583 6.470 1.00 97.38 106 GLY A CA 1
ATOM 830 C C . GLY A 1 106 ? 1.195 2.348 6.267 1.00 97.38 106 GLY A C 1
ATOM 831 O O . GLY A 1 106 ? 2.082 2.358 5.412 1.00 97.38 106 GLY A O 1
ATOM 832 N N . SER A 1 107 ? 0.906 1.256 6.977 1.00 97.38 107 SER A N 1
ATOM 833 C CA . SER A 1 107 ? 1.607 -0.024 6.820 1.00 97.38 107 SER A CA 1
ATOM 834 C C . SER A 1 107 ? 1.406 -0.639 5.438 1.00 97.38 107 SER A C 1
ATOM 836 O O . SER A 1 107 ? 2.369 -1.112 4.840 1.00 97.38 107 SER A O 1
ATOM 838 N N . VAL A 1 108 ? 0.198 -0.565 4.870 1.00 97.56 108 VAL A N 1
ATOM 839 C CA . VAL A 1 108 ? -0.059 -1.007 3.488 1.00 97.56 108 VAL A CA 1
ATOM 840 C C . VAL A 1 108 ? 0.759 -0.202 2.483 1.00 97.56 108 VAL A C 1
ATOM 842 O O . VAL A 1 108 ? 1.404 -0.784 1.613 1.00 97.56 108 VAL A O 1
ATOM 845 N N . LEU A 1 109 ? 0.772 1.127 2.600 1.00 97.94 109 LEU A N 1
ATOM 846 C CA . LEU A 1 109 ? 1.562 1.979 1.710 1.00 97.94 109 LEU A CA 1
ATOM 847 C C . LEU A 1 109 ? 3.057 1.694 1.854 1.00 97.94 109 LEU A C 1
ATOM 849 O O . LEU A 1 109 ? 3.759 1.639 0.849 1.00 97.94 109 LEU A O 1
ATOM 853 N N . LYS A 1 110 ? 3.538 1.427 3.072 1.00 96.88 110 LYS A N 1
ATOM 854 C CA . LYS A 1 110 ? 4.918 0.998 3.321 1.00 96.88 110 LYS A CA 1
ATOM 855 C C . LYS A 1 110 ? 5.225 -0.362 2.683 1.00 96.88 110 LYS A C 1
ATOM 857 O O . LYS A 1 110 ? 6.268 -0.495 2.048 1.00 96.88 110 LYS A O 1
ATOM 862 N N . LEU A 1 111 ? 4.322 -1.340 2.779 1.00 96.56 111 LEU A N 1
ATOM 863 C CA . LEU A 1 111 ? 4.458 -2.645 2.118 1.00 96.56 111 LEU A CA 1
ATOM 864 C C . LEU A 1 111 ? 4.538 -2.502 0.597 1.00 96.56 111 LEU A C 1
ATOM 866 O O . LEU A 1 111 ? 5.442 -3.069 -0.017 1.00 96.56 111 LEU A O 1
ATOM 870 N N . ILE A 1 112 ? 3.636 -1.718 -0.001 1.00 97.19 112 ILE A N 1
ATOM 871 C CA . ILE A 1 112 ? 3.664 -1.410 -1.437 1.00 97.19 112 ILE A CA 1
ATOM 872 C C . ILE A 1 112 ? 4.992 -0.745 -1.782 1.00 97.19 112 ILE A C 1
ATOM 874 O O . ILE A 1 112 ? 5.686 -1.221 -2.673 1.00 97.19 112 ILE A O 1
ATOM 878 N N . ASN A 1 113 ? 5.376 0.297 -1.035 1.00 97.06 113 ASN A N 1
ATOM 879 C CA . ASN A 1 113 ? 6.619 1.028 -1.240 1.00 97.06 113 ASN A CA 1
ATOM 880 C C . ASN A 1 113 ? 7.805 0.068 -1.286 1.00 97.06 113 ASN A C 1
ATOM 882 O O . ASN A 1 113 ? 8.548 0.068 -2.256 1.00 97.06 113 ASN A O 1
ATOM 886 N N . ASN A 1 114 ? 7.959 -0.774 -0.262 1.00 95.12 114 ASN A N 1
ATOM 887 C CA . ASN A 1 114 ? 9.081 -1.697 -0.121 1.00 95.12 114 ASN A CA 1
ATOM 888 C C . ASN A 1 114 ? 9.197 -2.676 -1.299 1.00 95.12 114 ASN A C 1
ATOM 890 O O . ASN A 1 114 ? 10.319 -3.033 -1.649 1.00 95.12 114 ASN A O 1
ATOM 894 N N . ASN A 1 115 ? 8.078 -3.026 -1.938 1.00 95.69 115 ASN A N 1
ATOM 895 C CA . ASN A 1 115 ? 8.001 -4.018 -3.011 1.00 95.69 115 ASN A CA 1
ATOM 896 C C . ASN A 1 115 ? 7.836 -3.419 -4.419 1.00 95.69 115 ASN A C 1
ATOM 898 O O . ASN A 1 115 ? 7.677 -4.172 -5.378 1.00 95.69 115 ASN A O 1
ATOM 902 N N . VAL A 1 116 ? 7.919 -2.091 -4.575 1.00 96.69 116 VAL A N 1
ATOM 903 C CA . VAL A 1 116 ? 8.041 -1.483 -5.911 1.00 96.69 116 VAL A CA 1
ATOM 904 C C . VAL A 1 116 ? 9.284 -2.049 -6.593 1.00 96.69 116 VAL A C 1
ATOM 906 O O . VAL A 1 116 ? 10.373 -1.999 -6.014 1.00 96.69 116 VAL A O 1
ATOM 909 N N . ASP A 1 117 ? 9.114 -2.533 -7.821 1.00 96.44 117 ASP A N 1
ATOM 910 C CA . ASP A 1 117 ? 10.106 -3.238 -8.639 1.00 96.44 117 ASP A CA 1
ATOM 911 C C . ASP A 1 117 ? 10.473 -4.661 -8.172 1.00 96.44 117 ASP A C 1
ATOM 913 O O . ASP A 1 117 ? 11.392 -5.281 -8.703 1.00 96.44 117 ASP A O 1
ATOM 917 N N . ALA A 1 118 ? 9.759 -5.228 -7.193 1.00 95.06 118 ALA A N 1
ATOM 918 C CA . ALA A 1 118 ? 9.970 -6.623 -6.807 1.00 95.06 118 ALA A CA 1
ATOM 919 C C . ALA A 1 118 ? 9.490 -7.564 -7.922 1.00 95.06 118 ALA A C 1
ATOM 921 O O . ALA A 1 118 ? 8.372 -7.418 -8.414 1.00 95.06 118 ALA A O 1
ATOM 922 N N . VAL A 1 119 ? 10.286 -8.568 -8.291 1.00 92.75 119 VAL A N 1
ATOM 923 C CA . VAL A 1 119 ? 9.892 -9.543 -9.326 1.00 92.75 119 VAL A CA 1
ATOM 924 C C . VAL A 1 119 ? 8.723 -10.405 -8.832 1.00 92.75 119 VAL A C 1
ATOM 926 O O . VAL A 1 119 ? 7.681 -10.477 -9.482 1.00 92.75 119 VAL A O 1
ATOM 929 N N . GLU A 1 120 ? 8.837 -10.946 -7.617 1.00 88.88 120 GLU A N 1
ATOM 930 C CA . GLU A 1 120 ? 7.871 -11.883 -7.034 1.00 88.88 120 GLU A CA 1
ATOM 931 C C . GLU A 1 120 ? 6.994 -11.222 -5.962 1.00 88.88 120 GLU A C 1
ATOM 933 O O . GLU A 1 120 ? 7.240 -11.316 -4.764 1.00 88.88 120 GLU A O 1
ATOM 938 N N . ALA A 1 121 ? 5.936 -10.533 -6.398 1.00 93.44 121 ALA A N 1
ATOM 939 C CA . ALA A 1 121 ? 4.939 -9.955 -5.489 1.00 93.44 121 ALA A CA 1
ATOM 940 C C . ALA A 1 121 ? 3.502 -10.060 -6.043 1.00 93.44 121 ALA A C 1
ATOM 942 O O . ALA A 1 121 ? 2.828 -9.048 -6.266 1.00 93.44 121 ALA A O 1
ATOM 943 N N . PRO A 1 122 ? 2.979 -11.277 -6.296 1.00 91.56 122 PRO A N 1
ATOM 944 C CA . PRO A 1 122 ? 1.646 -1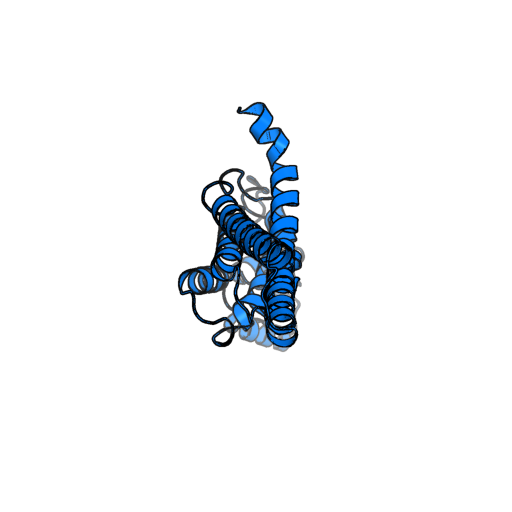1.460 -6.882 1.00 91.56 122 PRO A CA 1
ATOM 945 C C . PRO A 1 122 ? 0.513 -10.883 -6.015 1.00 91.56 122 PRO A C 1
ATOM 947 O O . PRO A 1 122 ? -0.510 -10.447 -6.551 1.00 91.56 122 PRO A O 1
ATOM 950 N N . TRP A 1 123 ? 0.704 -10.815 -4.693 1.00 94.62 123 TRP A N 1
ATOM 951 C CA . TRP A 1 123 ? -0.245 -10.243 -3.733 1.00 94.62 123 TRP A CA 1
ATOM 952 C C . TRP A 1 123 ? -0.533 -8.751 -3.979 1.00 94.62 123 TRP A C 1
ATOM 954 O O . TRP A 1 123 ? -1.641 -8.284 -3.691 1.00 94.62 123 TRP A O 1
ATOM 964 N N . MET A 1 124 ? 0.405 -8.005 -4.583 1.00 96.81 124 MET A N 1
ATOM 965 C CA . MET A 1 124 ? 0.239 -6.575 -4.885 1.00 96.81 124 MET A CA 1
ATOM 966 C C . MET A 1 124 ? -0.947 -6.310 -5.819 1.00 96.81 124 MET A C 1
ATOM 968 O O . MET A 1 124 ? -1.583 -5.264 -5.726 1.00 96.81 124 MET A O 1
ATOM 972 N N . LYS A 1 125 ? -1.334 -7.287 -6.651 1.00 94.69 125 LYS A N 1
ATOM 973 C CA . LYS A 1 125 ? -2.510 -7.178 -7.532 1.00 94.69 125 LYS A CA 1
ATOM 974 C C . LYS A 1 125 ? -3.833 -7.067 -6.766 1.00 94.69 125 LYS A C 1
ATOM 976 O O . LYS A 1 125 ? -4.820 -6.608 -7.330 1.00 94.69 125 LYS A O 1
ATOM 981 N N . ARG A 1 126 ? -3.882 -7.519 -5.505 1.00 95.06 126 ARG A N 1
ATOM 982 C CA . ARG A 1 126 ? -5.117 -7.565 -4.700 1.00 95.06 126 ARG A CA 1
ATOM 983 C C . ARG A 1 126 ? -5.109 -6.608 -3.512 1.00 95.06 126 ARG A C 1
ATOM 985 O O . ARG A 1 126 ? -6.184 -6.287 -3.014 1.00 95.06 126 ARG A O 1
ATOM 992 N N . ILE A 1 127 ? -3.942 -6.143 -3.055 1.00 96.25 127 ILE A N 1
ATOM 993 C CA . ILE A 1 127 ? -3.834 -5.385 -1.796 1.00 96.25 127 ILE A CA 1
ATOM 994 C C . ILE A 1 127 ? -4.708 -4.124 -1.777 1.00 96.25 127 ILE A C 1
ATOM 996 O O . ILE A 1 127 ? -5.324 -3.804 -0.755 1.00 96.25 127 ILE A O 1
ATOM 1000 N N . ALA A 1 128 ? -4.841 -3.448 -2.921 1.00 96.62 128 ALA A N 1
ATOM 1001 C CA . ALA A 1 128 ? -5.671 -2.259 -3.031 1.00 96.62 128 ALA A CA 1
ATOM 1002 C C . ALA A 1 128 ? -7.162 -2.555 -2.785 1.00 96.62 128 ALA A C 1
ATOM 1004 O O . ALA A 1 128 ? -7.839 -1.786 -2.104 1.00 96.62 128 ALA A O 1
ATOM 1005 N N . VAL A 1 129 ? -7.659 -3.698 -3.277 1.00 95.38 129 VAL A N 1
ATOM 1006 C CA . VAL A 1 129 ? -9.072 -4.105 -3.178 1.00 95.38 129 VAL A CA 1
ATOM 1007 C C . VAL A 1 129 ? -9.527 -4.153 -1.722 1.00 95.38 129 VAL A C 1
ATOM 1009 O O . VAL A 1 129 ? -10.583 -3.629 -1.377 1.00 95.38 129 VAL A O 1
ATOM 1012 N N . TYR A 1 130 ? -8.711 -4.738 -0.848 1.00 93.31 130 TYR A N 1
ATOM 1013 C CA . TYR A 1 130 ? -9.049 -4.874 0.568 1.00 93.31 130 TYR A CA 1
ATOM 1014 C C . TYR A 1 130 ? -8.902 -3.548 1.321 1.00 93.31 130 TYR A C 1
ATOM 1016 O O . TYR A 1 130 ? -9.742 -3.187 2.150 1.00 93.31 130 TYR A O 1
ATOM 1024 N N . THR A 1 131 ? -7.855 -2.792 0.993 1.00 96.06 131 THR A N 1
ATOM 1025 C CA . THR A 1 131 ? -7.458 -1.572 1.711 1.00 96.06 131 THR A CA 1
ATOM 1026 C C . THR A 1 131 ? -8.381 -0.388 1.422 1.00 96.06 131 THR A C 1
ATOM 1028 O O . THR A 1 131 ? -8.584 0.477 2.274 1.00 96.06 131 THR A O 1
ATOM 1031 N N . GLN A 1 132 ? -9.032 -0.351 0.258 1.00 94.12 132 GLN A N 1
ATOM 1032 C CA . GLN A 1 132 ? -9.965 0.723 -0.094 1.00 94.12 132 GLN A CA 1
ATOM 1033 C C . GLN A 1 132 ? -11.095 0.937 0.926 1.00 94.12 132 GLN A C 1
ATOM 1035 O O . GLN A 1 132 ? -11.646 2.040 0.991 1.00 94.12 132 GLN A O 1
ATOM 1040 N N . SER A 1 133 ? -11.464 -0.090 1.695 1.00 92.06 133 SER A N 1
ATOM 1041 C CA . SER A 1 133 ? -12.536 -0.039 2.698 1.00 92.06 133 SER A CA 1
ATOM 1042 C C . SER A 1 133 ? -12.225 0.865 3.900 1.00 92.06 133 SER A C 1
ATOM 1044 O O . SER A 1 133 ? -13.157 1.369 4.529 1.00 92.06 133 SER A O 1
ATOM 1046 N N . ILE A 1 134 ? -10.945 1.124 4.190 1.00 94.38 134 ILE A N 1
ATOM 1047 C CA . ILE A 1 134 ? -10.509 1.920 5.350 1.00 94.38 134 ILE A CA 1
ATOM 1048 C C . ILE A 1 134 ? -10.068 3.348 4.997 1.00 94.38 134 ILE A C 1
ATOM 1050 O O . ILE A 1 134 ? -9.963 4.187 5.887 1.00 94.38 134 ILE A O 1
ATOM 1054 N N . ILE A 1 135 ? -9.885 3.668 3.708 1.00 94.00 135 ILE A N 1
ATOM 1055 C CA . ILE A 1 135 ? -9.450 5.008 3.256 1.00 94.00 135 ILE A CA 1
ATOM 1056 C C . ILE A 1 135 ? -10.440 6.109 3.666 1.00 94.00 135 ILE A C 1
ATOM 1058 O O . ILE A 1 135 ? -10.030 7.230 3.937 1.00 94.00 135 ILE A O 1
ATOM 1062 N N . PHE A 1 136 ? -11.741 5.814 3.744 1.00 88.06 136 PHE A N 1
ATOM 1063 C CA . PHE A 1 136 ? -12.764 6.841 3.986 1.00 88.06 136 PHE A CA 1
ATOM 1064 C C . PHE A 1 136 ? -12.575 7.620 5.298 1.00 88.06 136 PHE A C 1
ATOM 1066 O O . PHE A 1 136 ? -12.909 8.800 5.350 1.00 88.06 136 PHE A O 1
ATOM 1073 N N . ASN A 1 137 ? -12.009 6.991 6.334 1.00 88.19 137 ASN A N 1
ATOM 1074 C CA . ASN A 1 13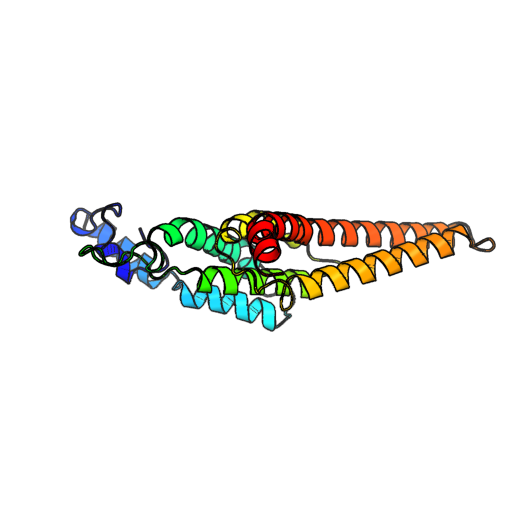7 ? -11.741 7.646 7.620 1.00 88.19 137 ASN A CA 1
ATOM 1075 C C . ASN A 1 137 ? -10.244 7.899 7.844 1.00 88.19 137 ASN A C 1
ATOM 1077 O O . ASN A 1 137 ? -9.789 8.003 8.986 1.00 88.19 137 ASN A O 1
ATOM 1081 N N . SER A 1 138 ? -9.462 7.968 6.765 1.00 91.31 138 SER A N 1
ATOM 1082 C CA . SER A 1 138 ? -8.053 8.324 6.857 1.00 91.31 138 SER A CA 1
ATOM 1083 C C . SER A 1 138 ? -7.878 9.820 7.127 1.00 91.31 138 SER A C 1
ATOM 1085 O O . SER A 1 138 ? -8.710 10.652 6.775 1.00 91.31 138 SER A O 1
ATOM 1087 N N . SER A 1 139 ? -6.760 10.170 7.746 1.00 91.19 139 SER A N 1
ATOM 1088 C CA . SER A 1 139 ? -6.311 11.540 7.960 1.00 91.19 139 SER A CA 1
ATOM 1089 C C . SER A 1 139 ? -5.778 12.134 6.651 1.00 91.19 139 SER A C 1
ATOM 1091 O O . SER A 1 139 ? -5.147 11.395 5.894 1.00 91.19 139 SER A O 1
ATOM 1093 N N . PRO A 1 140 ? -5.944 13.450 6.403 1.00 89.69 140 PRO A N 1
ATOM 1094 C CA . PRO A 1 140 ? -5.329 14.139 5.264 1.00 89.69 140 PRO A CA 1
ATOM 1095 C C . PRO A 1 140 ? -3.792 14.218 5.350 1.00 89.69 140 PRO A C 1
ATOM 1097 O O . PRO A 1 140 ? -3.147 14.558 4.356 1.00 89.69 140 PRO A O 1
ATOM 1100 N N . ASN A 1 141 ? -3.199 13.882 6.501 1.00 90.69 141 ASN A N 1
ATOM 1101 C CA . ASN A 1 141 ? -1.762 14.016 6.767 1.00 90.69 141 ASN A CA 1
ATOM 1102 C C . ASN A 1 141 ? -0.926 12.799 6.326 1.00 90.69 141 ASN A C 1
ATOM 1104 O O . ASN A 1 141 ? 0.254 12.727 6.652 1.00 90.69 141 ASN A O 1
ATOM 1108 N N . LEU A 1 142 ? -1.507 11.835 5.604 1.00 93.12 142 LEU A N 1
ATOM 1109 C CA . LEU A 1 142 ? -0.779 10.660 5.107 1.00 93.12 142 LEU A CA 1
ATOM 1110 C C . LEU A 1 142 ? -0.060 10.896 3.771 1.00 93.12 142 LEU A C 1
ATOM 1112 O O . LEU A 1 142 ? 0.691 10.022 3.338 1.00 93.12 142 LEU A O 1
ATOM 1116 N N . ILE A 1 143 ? -0.268 12.044 3.106 1.00 93.00 143 ILE A N 1
ATOM 1117 C CA . ILE A 1 143 ? 0.360 12.307 1.799 1.00 93.00 143 ILE A CA 1
ATOM 1118 C C . ILE A 1 143 ? 1.877 12.207 1.913 1.00 93.00 143 ILE A C 1
ATOM 1120 O O . ILE A 1 143 ? 2.486 11.346 1.289 1.00 93.00 143 ILE A O 1
ATOM 1124 N N . GLU A 1 144 ? 2.466 13.093 2.709 1.00 92.50 144 GLU A N 1
ATOM 1125 C CA . GLU A 1 144 ? 3.911 13.260 2.809 1.00 92.50 144 GLU A CA 1
ATOM 1126 C C . GLU A 1 144 ? 4.617 12.019 3.383 1.00 92.50 144 GLU A C 1
ATOM 1128 O O . GLU A 1 144 ? 5.538 11.526 2.735 1.00 92.50 144 GLU A O 1
ATOM 1133 N N . PRO A 1 145 ? 4.184 11.428 4.518 1.00 94.75 145 PRO A N 1
ATOM 1134 C CA . PRO A 1 145 ? 4.899 10.292 5.098 1.00 94.75 145 PRO A CA 1
ATOM 1135 C C . PRO A 1 145 ? 4.617 8.945 4.418 1.00 94.75 145 PRO A C 1
ATOM 1137 O O . PRO A 1 145 ? 5.313 7.975 4.717 1.00 94.75 145 PRO A O 1
ATOM 1140 N N . SER A 1 146 ? 3.580 8.817 3.578 1.00 95.38 146 SER A N 1
ATOM 1141 C CA . SER A 1 146 ? 3.140 7.497 3.093 1.00 95.38 146 SER A CA 1
ATOM 1142 C C . SER A 1 146 ? 2.836 7.429 1.598 1.00 95.38 146 SER A C 1
ATOM 1144 O O . SER A 1 146 ? 3.365 6.544 0.931 1.00 95.38 146 SER A O 1
ATOM 1146 N N . PHE A 1 147 ? 2.023 8.331 1.038 1.00 97.25 147 PHE A N 1
ATOM 1147 C CA . PHE A 1 147 ? 1.684 8.270 -0.395 1.00 97.25 147 PHE A CA 1
ATOM 1148 C C . PHE A 1 147 ? 2.810 8.784 -1.299 1.00 97.25 147 PHE A C 1
ATOM 1150 O O . PHE A 1 147 ? 3.079 8.188 -2.342 1.00 97.25 147 PHE A O 1
ATOM 1157 N N . LEU A 1 148 ? 3.462 9.882 -0.913 1.00 97.06 148 LEU A N 1
ATOM 1158 C CA . LEU A 1 148 ? 4.494 10.530 -1.719 1.00 97.06 148 LEU A CA 1
ATOM 1159 C C . LEU A 1 148 ? 5.696 9.603 -1.989 1.00 97.06 148 LEU A C 1
ATOM 1161 O O . LEU A 1 148 ? 6.032 9.452 -3.163 1.00 97.06 148 LEU A O 1
ATOM 1165 N N . PRO A 1 149 ? 6.267 8.886 -0.995 1.00 97.75 149 PRO A N 1
ATOM 1166 C CA . PRO A 1 149 ? 7.388 7.976 -1.242 1.00 97.75 149 PRO A CA 1
ATOM 1167 C C . PRO A 1 149 ? 7.083 6.883 -2.277 1.00 97.75 149 PRO A C 1
ATOM 1169 O O . PRO A 1 149 ? 7.929 6.562 -3.113 1.00 97.75 149 PRO A O 1
ATOM 1172 N N . VAL A 1 150 ? 5.858 6.340 -2.260 1.00 98.38 150 VAL A N 1
ATOM 1173 C CA . VAL A 1 150 ? 5.426 5.311 -3.220 1.00 98.38 150 VAL A CA 1
ATOM 1174 C C . VAL A 1 150 ? 5.341 5.901 -4.626 1.00 98.38 150 VAL A C 1
ATOM 1176 O O . VAL A 1 150 ? 5.884 5.332 -5.574 1.00 98.38 150 VAL A O 1
ATOM 1179 N N . SER A 1 151 ? 4.692 7.064 -4.758 1.00 98.44 151 SER A N 1
ATOM 1180 C CA . SER A 1 151 ? 4.546 7.759 -6.039 1.00 98.44 151 SER A CA 1
ATOM 1181 C C . SER A 1 151 ? 5.904 8.112 -6.649 1.00 98.44 151 SER A C 1
ATOM 1183 O O . SER A 1 151 ? 6.124 7.893 -7.841 1.00 98.44 151 SER A O 1
ATOM 1185 N N . GLU A 1 152 ? 6.843 8.592 -5.832 1.00 98.31 152 GLU A N 1
ATOM 1186 C CA . GLU A 1 152 ? 8.201 8.913 -6.269 1.00 98.31 152 GLU A CA 1
ATOM 1187 C C . GLU A 1 152 ? 8.954 7.675 -6.758 1.00 98.31 152 GLU A C 1
ATOM 1189 O O . GLU A 1 152 ? 9.538 7.718 -7.843 1.00 98.31 152 GLU A O 1
ATOM 1194 N N . ARG A 1 153 ? 8.894 6.549 -6.032 1.00 98.06 153 ARG A N 1
ATOM 1195 C CA . ARG A 1 153 ? 9.525 5.293 -6.475 1.00 98.06 153 ARG A CA 1
ATOM 1196 C C . ARG A 1 153 ? 8.953 4.784 -7.794 1.00 98.06 153 ARG A C 1
ATOM 1198 O O . ARG A 1 153 ? 9.726 4.441 -8.688 1.00 98.06 153 ARG A O 1
ATOM 1205 N N . ILE A 1 154 ? 7.627 4.766 -7.940 1.00 98.62 154 ILE A N 1
ATOM 1206 C CA . ILE A 1 154 ? 6.967 4.344 -9.187 1.00 98.62 154 ILE A CA 1
ATOM 1207 C C . ILE A 1 154 ? 7.375 5.267 -10.342 1.00 98.62 154 ILE A C 1
ATOM 1209 O O . ILE A 1 154 ? 7.711 4.790 -11.426 1.00 98.62 154 ILE A O 1
ATOM 1213 N N . LYS A 1 155 ? 7.415 6.585 -10.110 1.00 98.56 155 LYS A N 1
ATOM 1214 C CA . LYS A 1 155 ? 7.846 7.569 -11.112 1.00 98.56 155 LYS A CA 1
ATOM 1215 C C . LYS A 1 155 ? 9.295 7.353 -11.547 1.00 98.56 155 LYS A C 1
ATOM 1217 O O . LYS A 1 155 ? 9.576 7.429 -12.741 1.00 98.56 155 LYS A O 1
ATOM 1222 N N . ILE A 1 156 ? 10.211 7.110 -10.608 1.00 98.56 156 ILE A N 1
ATOM 1223 C CA . ILE A 1 156 ? 11.618 6.816 -10.921 1.00 98.56 156 ILE A CA 1
ATOM 1224 C C . ILE A 1 156 ? 11.690 5.580 -11.821 1.00 98.56 156 ILE A C 1
ATOM 1226 O O . ILE A 1 156 ? 12.232 5.667 -12.921 1.00 98.56 156 ILE A O 1
ATOM 1230 N N . LYS A 1 157 ? 11.033 4.480 -11.430 1.00 98.12 157 LYS A N 1
ATOM 1231 C CA . LYS A 1 157 ? 11.027 3.243 -12.221 1.00 98.12 157 LYS A CA 1
ATOM 1232 C C . LYS A 1 157 ? 10.442 3.435 -13.623 1.00 98.12 157 LYS A C 1
ATOM 1234 O O . LYS A 1 157 ? 10.984 2.908 -14.594 1.00 98.12 157 LYS A O 1
ATOM 1239 N N . ALA A 1 158 ? 9.358 4.201 -13.742 1.00 98.62 158 ALA A N 1
ATOM 1240 C CA . ALA A 1 158 ? 8.745 4.520 -15.027 1.00 98.62 158 ALA A CA 1
ATOM 1241 C C . ALA A 1 158 ? 9.700 5.291 -15.953 1.00 98.62 158 ALA A C 1
ATOM 1243 O O . ALA A 1 158 ? 9.807 4.964 -17.135 1.00 98.62 158 ALA A O 1
ATOM 1244 N N . ASN A 1 159 ? 10.424 6.280 -15.418 1.00 98.56 159 ASN A N 1
ATOM 1245 C CA . ASN A 1 159 ? 11.410 7.042 -16.187 1.00 98.56 159 ASN A CA 1
ATOM 1246 C C . ASN A 1 159 ? 12.599 6.176 -16.618 1.00 98.56 159 ASN A C 1
ATOM 1248 O O . ASN A 1 159 ? 13.072 6.318 -17.745 1.00 98.56 159 ASN A O 1
ATOM 1252 N N . ASP A 1 160 ? 13.057 5.269 -15.755 1.00 98.31 160 ASP A N 1
ATOM 1253 C CA . ASP A 1 160 ? 14.165 4.365 -16.066 1.00 98.31 160 ASP A CA 1
ATOM 1254 C C . ASP A 1 160 ? 13.808 3.415 -17.214 1.00 98.31 160 ASP A C 1
ATOM 1256 O O . ASP A 1 160 ? 14.585 3.278 -18.161 1.00 98.31 160 ASP A O 1
ATOM 1260 N N . LEU A 1 161 ? 12.618 2.802 -17.174 1.00 98.38 161 LEU A N 1
ATOM 1261 C CA . LEU A 1 161 ? 12.131 1.936 -18.255 1.00 98.38 161 LEU A CA 1
ATOM 1262 C C . LEU A 1 161 ? 11.952 2.715 -19.559 1.00 98.38 161 LEU A C 1
ATOM 1264 O O . LEU A 1 161 ? 12.407 2.269 -20.609 1.00 98.38 161 LEU A O 1
ATOM 1268 N N . TYR A 1 162 ? 11.381 3.917 -19.488 1.00 98.25 162 TYR A N 1
ATOM 1269 C CA . TYR A 1 162 ? 11.243 4.778 -20.658 1.00 98.25 162 TYR A CA 1
ATOM 1270 C C . TYR A 1 162 ? 12.603 5.160 -21.268 1.00 98.25 162 TYR A C 1
ATOM 1272 O O . TYR A 1 162 ? 12.773 5.139 -22.485 1.00 98.25 162 TYR A O 1
ATOM 1280 N N . SER A 1 163 ? 13.607 5.463 -20.443 1.00 98.06 163 SER A N 1
ATOM 1281 C CA . SER A 1 163 ? 14.966 5.763 -20.911 1.00 98.06 163 SER A CA 1
ATOM 1282 C C . SER A 1 163 ? 15.618 4.561 -21.611 1.00 98.06 163 SER A C 1
ATOM 1284 O O . SER A 1 163 ? 16.252 4.713 -22.662 1.00 98.06 163 SER A O 1
ATOM 1286 N N . GLN A 1 164 ? 15.419 3.352 -21.075 1.00 97.12 164 GLN A N 1
ATOM 1287 C CA . GLN A 1 164 ? 15.886 2.106 -21.692 1.00 97.12 164 GLN A CA 1
ATOM 1288 C C . GLN A 1 164 ? 15.195 1.853 -23.037 1.00 97.12 164 GLN A C 1
ATOM 1290 O O . GLN A 1 164 ? 15.871 1.555 -24.022 1.00 97.12 164 GLN A O 1
ATOM 1295 N N . GLU A 1 165 ? 13.879 2.065 -23.110 1.00 97.19 165 GLU A N 1
ATOM 1296 C CA . GLU A 1 165 ? 13.100 1.972 -24.348 1.00 97.19 165 GLU A CA 1
ATOM 1297 C C . GLU A 1 165 ? 13.630 2.932 -25.426 1.00 97.19 165 GLU A C 1
ATOM 1299 O O . GLU A 1 165 ? 13.887 2.525 -26.563 1.00 97.19 165 GLU A O 1
ATOM 1304 N N . GLN A 1 166 ? 13.855 4.205 -25.077 1.00 97.19 166 GLN A N 1
ATOM 1305 C CA . GLN A 1 166 ? 14.404 5.187 -26.019 1.00 97.19 166 GLN A CA 1
ATOM 1306 C C . GLN A 1 166 ? 15.817 4.815 -26.479 1.00 97.19 166 GLN A C 1
ATOM 1308 O O . GLN A 1 166 ? 16.153 4.981 -27.654 1.00 97.19 166 GLN A O 1
ATOM 1313 N N . SER A 1 167 ? 16.645 4.294 -25.574 1.00 95.31 167 SER A N 1
ATOM 1314 C CA . SER A 1 167 ? 18.006 3.859 -25.897 1.00 95.31 167 SER A CA 1
ATOM 1315 C C . SER A 1 167 ? 18.001 2.694 -26.888 1.00 95.31 167 SER A C 1
ATOM 1317 O O . SER A 1 167 ? 18.701 2.747 -27.899 1.00 95.31 167 SER A O 1
ATOM 1319 N N . LEU A 1 168 ? 17.147 1.692 -26.660 1.00 95.12 168 LEU A N 1
ATOM 1320 C CA . LEU A 1 168 ? 16.963 0.551 -27.557 1.00 95.12 168 LEU A CA 1
ATOM 1321 C C . LEU A 1 168 ? 16.438 0.983 -28.935 1.00 95.12 168 LEU A C 1
ATOM 1323 O O . LEU A 1 168 ? 16.919 0.517 -29.969 1.00 95.12 168 LEU A O 1
ATOM 1327 N N . LYS A 1 169 ? 15.480 1.914 -28.970 1.00 93.00 169 LYS A N 1
ATOM 1328 C CA . LYS A 1 169 ? 14.928 2.458 -30.218 1.00 93.00 169 LYS A CA 1
ATOM 1329 C C . LYS A 1 169 ? 15.998 3.130 -31.081 1.00 93.00 169 LYS A C 1
ATOM 1331 O O . LYS A 1 169 ? 15.980 2.979 -32.301 1.00 93.00 169 LYS A O 1
ATOM 1336 N N . ASN A 1 170 ? 16.929 3.843 -30.451 1.00 93.19 170 ASN A N 1
ATOM 1337 C CA . ASN A 1 170 ? 18.009 4.562 -31.128 1.00 93.19 170 ASN A CA 1
ATOM 1338 C C . ASN A 1 170 ? 19.237 3.683 -31.428 1.00 93.19 170 ASN A C 1
ATOM 1340 O O . ASN A 1 170 ? 20.153 4.122 -32.130 1.00 93.19 170 ASN A O 1
ATOM 1344 N N . ALA A 1 171 ? 19.278 2.449 -30.922 1.00 91.38 171 ALA A N 1
ATOM 1345 C CA . ALA A 1 171 ? 20.384 1.536 -31.147 1.00 91.38 171 ALA A CA 1
ATOM 1346 C C . ALA A 1 171 ? 20.371 0.997 -32.591 1.00 91.38 171 ALA A C 1
ATOM 1348 O O . ALA A 1 171 ? 19.463 0.282 -33.021 1.00 91.38 171 ALA A O 1
ATOM 1349 N N . THR A 1 172 ? 21.411 1.351 -33.351 1.00 84.69 172 THR A N 1
ATOM 1350 C CA . THR A 1 172 ? 21.587 0.982 -34.771 1.00 84.69 172 THR A CA 1
ATOM 1351 C C . THR A 1 172 ? 22.552 -0.187 -34.984 1.00 84.69 172 THR A C 1
ATOM 1353 O O . THR A 1 172 ? 22.675 -0.684 -36.100 1.00 84.69 172 THR A O 1
ATOM 1356 N N . ARG A 1 173 ? 23.248 -0.624 -33.927 1.00 84.75 173 ARG A N 1
ATOM 1357 C CA . ARG A 1 173 ? 24.276 -1.676 -33.948 1.00 84.75 173 ARG A CA 1
ATOM 1358 C C . ARG A 1 173 ? 24.056 -2.683 -32.817 1.00 84.75 173 ARG A C 1
ATOM 1360 O O . ARG A 1 173 ? 24.905 -2.810 -31.946 1.00 84.75 173 ARG A O 1
ATOM 1367 N N . LEU A 1 174 ? 22.903 -3.341 -32.821 1.00 88.31 174 LEU A N 1
ATOM 1368 C CA . LEU A 1 174 ? 22.636 -4.498 -31.964 1.00 88.31 174 LEU A CA 1
ATOM 1369 C C . LEU A 1 174 ? 22.432 -5.713 -32.858 1.00 88.31 174 LEU A C 1
ATOM 1371 O O . LEU A 1 174 ? 21.800 -5.599 -33.914 1.00 88.31 174 LEU A O 1
ATOM 1375 N N . GLU A 1 175 ? 22.962 -6.857 -32.441 1.00 91.81 175 GLU A N 1
ATOM 1376 C CA . GLU A 1 175 ? 22.592 -8.124 -33.065 1.00 91.81 175 GLU A CA 1
ATOM 1377 C C . GLU A 1 175 ? 21.099 -8.391 -32.829 1.00 91.81 175 GLU A C 1
ATOM 1379 O O . GLU A 1 175 ? 20.524 -7.959 -31.828 1.00 91.81 175 GLU A O 1
ATOM 1384 N N . SER A 1 176 ? 20.444 -9.090 -33.758 1.00 89.56 176 SER A N 1
ATOM 1385 C CA . SER A 1 176 ? 19.006 -9.378 -33.669 1.00 89.56 176 SER A CA 1
ATOM 1386 C C . SER A 1 176 ? 18.622 -10.076 -32.364 1.00 89.56 176 SER A C 1
ATOM 1388 O O . SER A 1 176 ? 17.639 -9.690 -31.746 1.00 89.56 176 SER A O 1
ATOM 1390 N N . SER A 1 177 ? 19.426 -11.042 -31.912 1.00 92.38 177 SER A N 1
ATOM 1391 C CA . SER A 1 177 ? 19.173 -11.773 -30.665 1.00 92.38 177 SER A CA 1
ATOM 1392 C C . SER A 1 177 ? 19.344 -10.893 -29.429 1.00 92.38 177 SER A C 1
ATOM 1394 O O . SER A 1 177 ? 18.528 -10.940 -28.519 1.00 92.38 177 SER A O 1
ATOM 1396 N N . GLU A 1 178 ? 20.369 -10.037 -29.415 1.00 93.62 178 GLU A N 1
ATOM 1397 C CA . GLU A 1 178 ? 20.605 -9.096 -28.315 1.00 93.62 178 GLU A CA 1
ATOM 1398 C C . GLU A 1 178 ? 19.450 -8.094 -28.191 1.00 93.62 178 GLU A C 1
ATOM 1400 O O . GLU A 1 178 ? 19.002 -7.768 -27.091 1.00 93.62 178 GLU A O 1
ATOM 1405 N N . ARG A 1 179 ? 18.919 -7.638 -29.331 1.00 93.75 179 ARG A N 1
ATOM 1406 C CA . ARG A 1 179 ? 17.741 -6.772 -29.364 1.00 93.75 179 ARG A CA 1
ATOM 1407 C C . ARG A 1 179 ? 16.518 -7.460 -28.754 1.00 93.75 179 ARG A C 1
ATOM 1409 O O . ARG A 1 179 ? 15.858 -6.855 -27.913 1.00 93.75 179 ARG A O 1
ATOM 1416 N N . GLU A 1 180 ? 16.243 -8.701 -29.151 1.00 94.69 180 GLU A N 1
ATOM 1417 C CA . GLU A 1 180 ? 15.119 -9.499 -28.639 1.00 94.69 180 GLU A CA 1
ATOM 1418 C C . GLU A 1 180 ? 15.213 -9.720 -27.119 1.00 94.69 180 GLU A C 1
ATOM 1420 O O . GLU A 1 180 ? 14.214 -9.581 -26.407 1.00 94.69 180 GLU A O 1
ATOM 1425 N N . ASP A 1 181 ? 16.413 -9.984 -26.595 1.00 96.06 181 ASP A N 1
ATOM 1426 C CA . ASP A 1 181 ? 16.640 -10.153 -25.156 1.00 96.06 181 ASP A CA 1
ATOM 1427 C C . ASP A 1 181 ? 16.355 -8.862 -24.370 1.00 96.06 181 ASP A C 1
ATOM 1429 O O . ASP A 1 181 ? 15.705 -8.893 -23.317 1.00 96.06 181 ASP A O 1
ATOM 1433 N N . ILE A 1 182 ? 16.801 -7.706 -24.879 1.00 95.56 182 ILE A N 1
ATOM 1434 C CA . ILE A 1 182 ? 16.527 -6.404 -24.251 1.00 95.56 182 ILE A CA 1
ATOM 1435 C C . ILE A 1 182 ? 15.028 -6.088 -24.307 1.00 95.56 182 ILE A C 1
ATOM 1437 O O . ILE A 1 182 ? 14.466 -5.663 -23.297 1.00 95.56 182 ILE A O 1
ATOM 1441 N N . GLU A 1 183 ? 14.363 -6.328 -25.442 1.00 95.69 183 GLU A N 1
ATOM 1442 C CA . GLU A 1 183 ? 12.910 -6.146 -25.588 1.00 95.69 183 GLU A CA 1
ATOM 1443 C C . GLU A 1 183 ? 12.132 -7.012 -24.589 1.00 95.69 183 GLU A C 1
ATOM 1445 O O . GLU A 1 183 ? 11.239 -6.514 -23.902 1.00 95.69 183 GLU A O 1
ATOM 1450 N N . SER A 1 184 ? 12.520 -8.279 -24.434 1.00 97.19 184 SER A N 1
ATOM 1451 C CA . SER A 1 184 ? 11.923 -9.206 -23.466 1.00 97.19 184 SER A CA 1
ATOM 1452 C C . SER A 1 184 ? 12.072 -8.715 -22.023 1.00 97.19 184 SER A C 1
ATOM 1454 O O . SER A 1 184 ? 11.112 -8.723 -21.247 1.00 97.19 184 SER A O 1
ATOM 1456 N N . ASN A 1 185 ? 13.258 -8.230 -21.651 1.00 96.75 185 ASN A N 1
ATOM 1457 C CA . ASN A 1 185 ? 13.498 -7.677 -20.318 1.00 96.75 185 ASN A CA 1
ATOM 1458 C C . ASN A 1 185 ? 12.713 -6.383 -20.076 1.00 96.75 185 ASN A C 1
ATOM 1460 O O . ASN A 1 185 ? 12.162 -6.192 -18.990 1.00 96.75 185 ASN A O 1
ATOM 1464 N N . LEU A 1 186 ? 12.612 -5.522 -21.089 1.00 97.75 186 LEU A N 1
ATOM 1465 C CA . LEU A 1 186 ? 11.836 -4.290 -21.024 1.00 97.75 186 LEU A CA 1
ATOM 1466 C C . LEU A 1 186 ? 10.342 -4.589 -20.832 1.00 97.75 186 LEU A C 1
ATOM 1468 O O . LEU A 1 186 ? 9.707 -3.982 -19.969 1.00 97.75 186 LEU A O 1
ATOM 1472 N N . MET A 1 187 ? 9.795 -5.568 -21.561 1.00 98.00 187 MET A N 1
ATOM 1473 C CA . MET A 1 187 ? 8.410 -6.021 -21.389 1.00 98.00 187 MET A CA 1
ATOM 1474 C C . MET A 1 187 ? 8.143 -6.506 -19.961 1.00 98.00 187 MET A C 1
ATOM 1476 O O . MET A 1 187 ? 7.203 -6.025 -19.331 1.00 98.00 187 MET A O 1
ATOM 1480 N N . LYS A 1 188 ? 9.005 -7.368 -19.404 1.00 97.94 188 LYS A N 1
ATOM 1481 C CA . LYS A 1 188 ? 8.897 -7.815 -18.000 1.00 97.94 188 LYS A CA 1
ATOM 1482 C C . LYS A 1 188 ? 8.953 -6.641 -17.019 1.00 97.94 188 LYS A C 1
ATOM 1484 O O . LYS A 1 188 ? 8.197 -6.598 -16.051 1.00 97.94 188 LYS A O 1
ATOM 1489 N N . GLY A 1 189 ? 9.821 -5.663 -17.280 1.00 98.25 189 GLY A N 1
ATOM 1490 C CA . GLY A 1 189 ? 9.908 -4.437 -16.491 1.00 98.25 189 GLY A CA 1
ATOM 1491 C C . GLY A 1 189 ? 8.605 -3.633 -16.507 1.00 98.25 189 GLY A C 1
ATOM 1492 O O . GLY A 1 189 ? 8.131 -3.211 -15.452 1.00 98.25 189 GLY A O 1
ATOM 1493 N N . TYR A 1 190 ? 7.988 -3.463 -17.679 1.00 98.50 190 TYR A N 1
ATOM 1494 C CA . TYR A 1 190 ? 6.687 -2.802 -17.798 1.00 98.50 190 TYR A CA 1
ATOM 1495 C C . TYR A 1 190 ? 5.560 -3.586 -17.121 1.00 98.50 190 TYR A C 1
ATOM 1497 O O . TYR A 1 190 ? 4.700 -2.969 -16.499 1.00 98.50 190 TYR A O 1
ATOM 1505 N N . GLU A 1 191 ? 5.561 -4.918 -17.177 1.00 98.00 191 GLU A N 1
ATOM 1506 C CA . GLU A 1 191 ? 4.579 -5.743 -16.458 1.00 98.00 191 GLU A CA 1
ATOM 1507 C C . GLU A 1 191 ? 4.640 -5.517 -14.939 1.00 98.00 191 GLU A C 1
ATOM 1509 O O . GLU A 1 191 ? 3.599 -5.355 -14.291 1.00 98.00 191 GLU A O 1
ATOM 1514 N N . ILE A 1 192 ? 5.851 -5.447 -14.375 1.00 98.31 192 ILE A N 1
ATOM 1515 C CA . ILE A 1 192 ? 6.072 -5.128 -12.958 1.00 98.31 192 ILE A CA 1
ATOM 1516 C C . ILE A 1 192 ? 5.617 -3.698 -12.653 1.00 98.31 192 ILE A C 1
ATOM 1518 O O . ILE A 1 192 ? 4.845 -3.493 -11.717 1.00 98.31 192 ILE A O 1
ATOM 1522 N N . LEU A 1 193 ? 6.012 -2.716 -13.472 1.00 98.56 193 LEU A N 1
ATOM 1523 C CA . LEU A 1 193 ? 5.591 -1.324 -13.292 1.00 98.56 193 LEU A CA 1
ATOM 1524 C C . LEU A 1 193 ? 4.062 -1.196 -13.291 1.00 98.56 193 LEU A C 1
ATOM 1526 O O . LEU A 1 193 ? 3.493 -0.522 -12.436 1.00 98.56 193 LEU A O 1
ATOM 1530 N N . VAL A 1 194 ? 3.387 -1.863 -14.227 1.00 98.19 194 VAL A N 1
ATOM 1531 C CA . VAL A 1 194 ? 1.926 -1.875 -14.315 1.00 98.19 194 VAL A CA 1
ATOM 1532 C C . VAL A 1 194 ? 1.318 -2.459 -13.041 1.00 98.19 194 VAL A C 1
ATOM 1534 O O . VAL A 1 194 ? 0.403 -1.859 -12.480 1.00 98.19 194 VAL A O 1
ATOM 1537 N N . ARG A 1 195 ? 1.834 -3.586 -12.534 1.00 98.00 195 ARG A N 1
ATOM 1538 C CA . ARG A 1 195 ? 1.388 -4.161 -11.255 1.00 98.00 195 ARG A CA 1
ATOM 1539 C C . ARG A 1 195 ? 1.529 -3.161 -10.106 1.00 98.00 195 ARG A C 1
ATOM 1541 O O . ARG A 1 195 ? 0.592 -3.023 -9.322 1.00 98.00 195 ARG A O 1
ATOM 1548 N N . ASP A 1 196 ? 2.664 -2.478 -10.010 1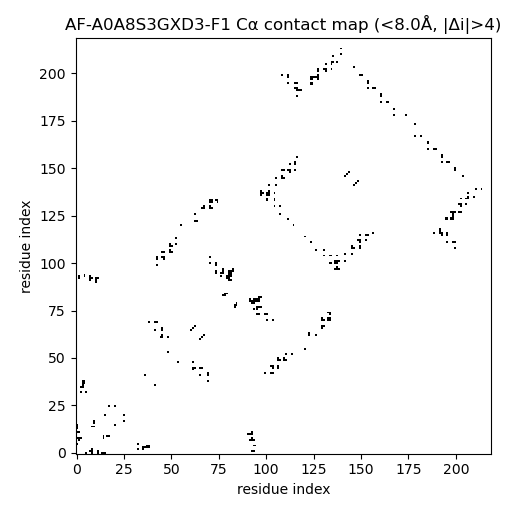.00 98.50 196 ASP A N 1
ATOM 1549 C CA . ASP A 1 196 ? 2.943 -1.530 -8.927 1.00 98.50 196 ASP A CA 1
ATOM 1550 C C . ASP A 1 196 ? 2.009 -0.315 -8.990 1.00 98.50 196 ASP A C 1
ATOM 1552 O O . ASP A 1 196 ? 1.449 0.094 -7.971 1.00 98.50 196 ASP A O 1
ATOM 1556 N N . ILE A 1 197 ? 1.744 0.192 -10.199 1.00 98.31 197 ILE A N 1
ATOM 1557 C CA . ILE A 1 197 ? 0.732 1.224 -10.457 1.00 98.31 197 ILE A CA 1
ATOM 1558 C C . ILE A 1 197 ? -0.651 0.734 -10.005 1.00 98.31 197 ILE A C 1
ATOM 1560 O O . ILE A 1 197 ? -1.330 1.436 -9.262 1.00 98.31 197 ILE A O 1
ATOM 1564 N N . TYR A 1 198 ? -1.065 -0.483 -10.373 1.00 97.31 198 TYR A N 1
ATOM 1565 C CA . TYR A 1 198 ? -2.363 -1.040 -9.962 1.00 97.31 198 TYR A CA 1
ATOM 1566 C C . TYR A 1 198 ? -2.480 -1.292 -8.452 1.00 97.31 198 TYR A C 1
ATOM 1568 O O . TYR A 1 198 ? -3.589 -1.253 -7.916 1.00 97.31 198 TYR A O 1
ATOM 1576 N N . ALA A 1 199 ? -1.371 -1.532 -7.752 1.00 98.12 199 ALA A N 1
ATOM 1577 C CA . ALA A 1 199 ? -1.363 -1.663 -6.298 1.00 98.12 199 ALA A CA 1
ATOM 1578 C C . ALA A 1 199 ? -1.556 -0.311 -5.588 1.00 98.12 199 ALA A C 1
ATOM 1580 O O . ALA A 1 199 ? -2.126 -0.263 -4.497 1.00 98.12 199 ALA A O 1
ATOM 1581 N N . PHE A 1 200 ? -1.093 0.782 -6.204 1.00 98.44 200 PHE A N 1
ATOM 1582 C CA . PHE A 1 200 ? -1.029 2.110 -5.595 1.00 98.44 200 PHE A CA 1
ATOM 1583 C C . PHE A 1 200 ? -2.139 3.070 -6.050 1.00 98.44 200 PHE A C 1
ATOM 1585 O O . PHE A 1 200 ? -2.838 3.643 -5.210 1.00 98.44 200 PHE A O 1
ATOM 1592 N N . GLU A 1 201 ? -2.334 3.241 -7.360 1.00 97.50 201 GLU A N 1
ATOM 1593 C CA . GLU A 1 201 ? -3.244 4.238 -7.945 1.00 97.50 201 GLU A CA 1
ATOM 1594 C C . GLU A 1 201 ? -4.677 4.161 -7.402 1.00 97.50 201 GLU A C 1
ATOM 1596 O O . GLU A 1 201 ? -5.226 5.200 -7.028 1.00 97.50 201 GLU A O 1
ATOM 1601 N N . PRO A 1 202 ? -5.305 2.974 -7.246 1.00 97.50 202 PRO A N 1
ATOM 1602 C CA . PRO A 1 202 ? -6.667 2.912 -6.722 1.00 97.50 202 PRO A CA 1
ATOM 1603 C C . PRO A 1 202 ? -6.794 3.430 -5.283 1.00 97.50 202 PRO A C 1
ATOM 1605 O O . PRO A 1 202 ? -7.893 3.802 -4.866 1.00 97.50 202 PRO A O 1
ATOM 1608 N N . LEU A 1 203 ? -5.702 3.423 -4.509 1.00 97.75 203 LEU A N 1
ATOM 1609 C CA . LEU A 1 203 ? -5.654 3.999 -3.166 1.00 97.75 203 LEU A CA 1
ATOM 1610 C C . LEU A 1 203 ? -5.441 5.512 -3.242 1.00 97.75 203 LEU A C 1
ATOM 1612 O O . LEU A 1 203 ? -6.157 6.254 -2.570 1.00 97.75 203 LEU A O 1
ATOM 1616 N N . LEU A 1 204 ? -4.503 5.965 -4.082 1.00 97.44 204 LEU A N 1
ATOM 1617 C CA . LEU A 1 204 ? -4.194 7.384 -4.258 1.00 97.44 204 LEU A CA 1
ATOM 1618 C C . LEU A 1 204 ? -5.405 8.168 -4.771 1.00 97.44 204 LEU A C 1
ATOM 1620 O O . LEU A 1 204 ? -5.767 9.173 -4.162 1.00 97.44 204 LEU A O 1
ATOM 1624 N N . ILE A 1 205 ? -6.055 7.690 -5.837 1.00 96.44 205 ILE A N 1
ATOM 1625 C CA . ILE A 1 205 ? -7.235 8.334 -6.434 1.00 96.44 205 ILE A CA 1
ATOM 1626 C C . ILE A 1 205 ? -8.309 8.536 -5.365 1.00 96.44 205 ILE A C 1
ATOM 1628 O O . ILE A 1 205 ? -8.747 9.658 -5.116 1.00 96.44 205 ILE A O 1
ATOM 1632 N N . LYS A 1 206 ? -8.669 7.459 -4.656 1.00 95.75 206 LYS A N 1
ATOM 1633 C CA . LYS A 1 206 ? -9.710 7.504 -3.625 1.00 95.75 206 LYS A CA 1
ATOM 1634 C C . LYS A 1 206 ? -9.344 8.451 -2.482 1.00 95.75 206 LYS A C 1
ATOM 1636 O O . LYS A 1 206 ? -10.196 9.196 -2.008 1.00 95.75 206 LYS A O 1
ATOM 1641 N N . TYR A 1 207 ? -8.090 8.424 -2.037 1.00 95.88 207 TYR A N 1
ATOM 1642 C CA . TYR A 1 207 ? -7.603 9.293 -0.970 1.00 95.88 207 TYR A CA 1
ATOM 1643 C C . TYR A 1 207 ? -7.650 10.775 -1.375 1.00 95.88 207 TYR A C 1
ATOM 1645 O O . TYR A 1 207 ? -8.158 11.606 -0.622 1.00 95.88 207 TYR A O 1
ATOM 1653 N N . VAL A 1 208 ? -7.176 11.110 -2.578 1.00 94.94 208 VAL A N 1
ATOM 1654 C CA . VAL A 1 208 ? -7.231 12.477 -3.113 1.00 94.94 208 VAL A CA 1
ATOM 1655 C C . VAL A 1 208 ? -8.676 12.948 -3.239 1.00 94.94 208 VAL A C 1
ATOM 1657 O O . VAL A 1 208 ? -8.976 14.057 -2.807 1.00 94.94 208 VAL A O 1
ATOM 1660 N N . ASP A 1 209 ? -9.582 12.116 -3.753 1.00 93.94 209 ASP A N 1
ATOM 1661 C CA . ASP A 1 209 ? -10.998 12.473 -3.897 1.00 93.94 209 ASP A CA 1
ATOM 1662 C C . ASP A 1 209 ? -11.651 12.835 -2.555 1.00 93.94 209 ASP A C 1
ATOM 1664 O O . ASP A 1 209 ? -12.414 13.800 -2.479 1.00 93.94 209 ASP A O 1
ATOM 1668 N N . ILE A 1 210 ? -11.315 12.112 -1.481 1.00 92.75 210 ILE A N 1
ATOM 1669 C CA . ILE A 1 210 ? -11.836 12.373 -0.130 1.00 92.75 210 ILE A CA 1
ATOM 1670 C C . ILE A 1 210 ? -11.297 13.693 0.435 1.00 92.75 210 ILE A C 1
ATOM 1672 O O . ILE A 1 210 ? -12.047 14.469 1.033 1.00 92.75 210 ILE A O 1
ATOM 1676 N N . HIS A 1 211 ? -10.006 13.970 0.249 1.00 93.12 211 HIS A N 1
ATOM 1677 C CA . HIS A 1 211 ? -9.327 15.073 0.939 1.00 93.12 211 HIS A CA 1
ATOM 1678 C C . HIS A 1 211 ? -9.190 16.352 0.106 1.00 93.12 211 HIS A C 1
ATOM 1680 O O . HIS A 1 211 ? -8.901 17.416 0.658 1.00 93.12 211 HIS A O 1
ATOM 1686 N N . ARG A 1 212 ? -9.479 16.310 -1.200 1.00 91.50 212 ARG A N 1
ATOM 1687 C CA . ARG A 1 212 ? -9.363 17.457 -2.117 1.00 91.50 212 ARG A CA 1
ATOM 1688 C C . ARG A 1 212 ? -10.078 18.700 -1.598 1.00 91.50 212 ARG A C 1
ATOM 1690 O O . ARG A 1 212 ? -9.498 19.782 -1.575 1.00 91.50 212 ARG A O 1
ATOM 1697 N N . SER A 1 213 ? -11.333 18.567 -1.168 1.00 87.44 213 SER A N 1
ATOM 1698 C CA . SER A 1 213 ? -12.101 19.705 -0.648 1.00 87.44 213 SER A CA 1
ATOM 1699 C C . SER A 1 213 ? -11.537 20.259 0.659 1.00 87.44 213 SER A C 1
ATOM 1701 O O . SER A 1 213 ? -11.702 21.447 0.923 1.00 87.44 213 SER A O 1
ATOM 1703 N N . HIS A 1 214 ? -10.902 19.421 1.481 1.00 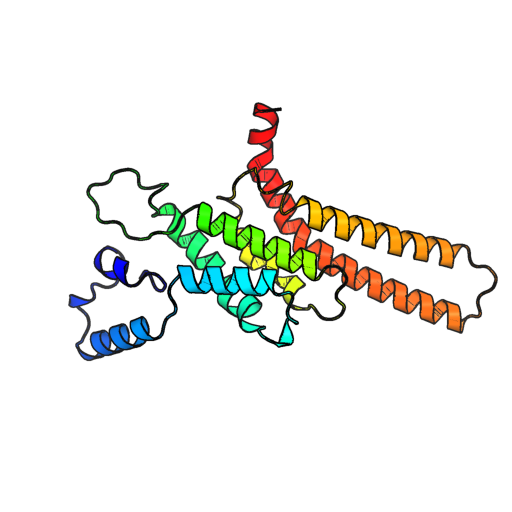87.31 214 HIS A N 1
ATOM 1704 C CA . HIS A 1 214 ? -10.241 19.864 2.703 1.00 87.31 214 HIS A CA 1
ATOM 1705 C C . HIS A 1 214 ? -9.002 20.700 2.368 1.00 87.31 214 HIS A C 1
ATOM 1707 O O . HIS A 1 214 ? -8.876 21.809 2.882 1.00 87.31 214 HIS A O 1
ATOM 1713 N N . TRP A 1 215 ? -8.135 20.229 1.467 1.00 89.31 215 TRP A N 1
ATOM 1714 C CA . TRP A 1 215 ? -6.923 20.964 1.086 1.00 89.31 215 TRP A CA 1
ATOM 1715 C C . TRP A 1 215 ? -7.229 22.290 0.400 1.00 89.31 215 TRP A C 1
ATOM 1717 O O . TRP A 1 215 ? -6.638 23.294 0.764 1.00 89.31 215 TRP A O 1
ATOM 1727 N N . LEU A 1 216 ? -8.217 22.333 -0.499 1.00 87.88 216 LEU A N 1
ATOM 1728 C CA . LEU A 1 216 ? -8.615 23.577 -1.174 1.00 87.88 216 LEU A CA 1
ATOM 1729 C C . LEU A 1 216 ? -9.149 24.661 -0.223 1.00 87.88 216 LEU A C 1
ATOM 1731 O O . LEU A 1 216 ? -9.211 25.825 -0.599 1.00 87.88 216 LEU A O 1
ATOM 1735 N N . LYS A 1 217 ? -9.590 24.291 0.985 1.00 87.06 217 LYS A N 1
ATOM 1736 C CA . LYS A 1 217 ? -10.079 25.242 1.997 1.00 87.06 217 LYS A CA 1
ATOM 1737 C C . LYS A 1 217 ? -8.985 25.735 2.942 1.00 87.06 217 LYS A C 1
ATOM 1739 O O . LYS A 1 217 ? -9.199 26.735 3.617 1.00 87.06 217 LYS A O 1
ATOM 1744 N N . HIS A 1 218 ? -7.866 25.019 3.018 1.00 78.44 218 HIS A N 1
ATOM 1745 C CA . HIS A 1 218 ? -6.765 25.286 3.946 1.00 78.44 218 HIS A CA 1
ATOM 1746 C C . HIS A 1 218 ? -5.437 25.537 3.204 1.00 78.44 218 HIS A C 1
ATOM 1748 O O . HIS A 1 218 ? -4.377 25.420 3.815 1.00 78.44 218 HIS A O 1
ATOM 1754 N N . SER A 1 219 ? -5.509 25.837 1.900 1.00 59.91 219 SER A N 1
ATOM 1755 C CA . SER A 1 219 ? -4.389 26.216 1.026 1.00 59.91 219 SER A CA 1
ATOM 1756 C C . SER A 1 219 ? -4.128 27.712 1.037 1.00 59.91 219 SER A C 1
ATOM 1758 O O . SER A 1 219 ? -5.139 28.450 0.953 1.00 59.91 219 SER A O 1
#

Solvent-accessible surface area (backbone atoms only — not comparable to full-atom values): 12363 Å² total; per-residue (Å²): 105,40,75,43,44,64,90,20,38,89,46,35,89,82,23,77,62,68,87,77,48,53,73,67,55,44,51,51,51,52,54,48,60,74,69,51,67,45,50,69,56,57,51,48,54,47,43,50,54,35,67,67,69,60,64,60,87,81,52,49,56,49,69,72,47,49,44,44,50,49,26,52,48,51,47,68,45,34,74,59,1,64,86,63,50,70,84,60,95,63,66,72,46,50,84,43,46,49,68,57,36,37,52,54,51,42,26,51,37,40,43,52,42,74,47,58,86,46,89,88,53,78,64,41,73,50,53,33,74,41,47,56,58,28,51,84,57,44,65,82,78,44,44,74,85,29,51,44,62,35,54,50,52,54,51,51,54,52,51,52,52,51,51,51,51,53,49,58,71,70,55,87,85,65,56,71,68,61,48,51,53,51,51,53,52,51,51,54,51,49,55,42,50,50,41,46,46,60,30,43,47,70,46,52,54,55,46,47,67,70,37,48,69,58,49,72,73,74,107

Sequence (219 aa):
MAFFEPEFNGNNKHGSDVSQLSPEAHDVMTNISRTIPQLTKLIVDIEEHAEARVPYEDAPYVVEVILPCICSYLSCWWSLGPEKVKQTTEPRVTNVTASHMNSVLGSVLKLINNNVDAVEAPWMKRIAVYTQSIIFNSSPNLIEPSFLPVSERIKIKANDLYSQEQSLKNATRLESSEREDIESNLMKGYEILVRDIYAFEPLLIKYVDIHRSHWLKHS

Nearest PDB structures (foldseek):
  9c1f-assembly1_B  TM=9.151E-01  e=9.916E-13  Neogale vison
  9c1e-assembly1_B  TM=9.150E-01  e=4.105E-12  Neogale vison
  7ua4-assembly1_A  TM=8.863E-01  e=7.398E-10  Homo sapiens
  7ua3-assembly1_B  TM=8.953E-01  e=1.009E-09  Homo sapiens
  8rrs-assembly1_C  TM=8.830E-01  e=5.668E-10  Mus musculus

Organism: NCBI:txid392030

pLDDT: mean 88.81, std 11.57, range [53.53, 98.62]

Foldseek 3Di:
DLQQCVVLLCQDPPRDNLVPDDPVVVVVVVVSSVVGHHLVVLLVVLQCCLVVLDPCVVPVCNQPPSLLVSLVSLLVCACQACVNPPDDPRDRRDPRYLVSLQSSLQSLLSNLLSCQQPLDDPSLLCNLVSSLSSLLSHDLPCCVNGQVSLVVSLVVLVVVLVVLVVVLVPDPDDDPVRSVVSVVVSVSSVVSSVSSCSSRVSSVVSNCVNCVVVVVVVD

Radius of gyration: 22.61 Å; Cα contacts (8 Å, |Δi|>4): 209; chains: 1; bounding box: 54×53×63 Å

InterPro domains:
  IPR015925 Ryanodine/Inositol 1,4,5-trisphosphate receptor [PTHR46399] (2-218)

Mean predicted aligned error: 6.77 Å

Secondary structure (DSSP, 8-state):
--TT-GGGGGG-TTS--GGGS-HHHHHHHHHHHHHSPPHHHHHHHHHHHHHH---GGG-HHIIIIIHHHHHHHHHHHGGGSTTTS-S-SSPP-----HHHHHHHHHHHHHHHHHHTT-SS-TTHHHHHHHHTTTGGG--GGGIIIIIHHHHHHHHHHHHHHHHHHHHHHH-SS--HHHHHHHHHHHHHHHHHHHHHHHHHHHHHHHHHHHHHHHHTT--